Protein AF-A0A9D6IKX7-F1 (afdb_monomer_lite)

Sequence (249 aa):
MSKKWTKADEKRLVAMQGRMTLGELARKFSVSPREIKMKLAESAKGQRHKNKRTHVVRRVRPARQRSNGRPTAGVEAATFARALNLFDRGVELFNSRKFDKAQRVFREIIEKMADEREFHDRAHLYLNLIQRQLKPVEPRPRNYEDYYNRAIYHLNLGDYDRSIGFLKKANDKKPKDPSITYFLALAFAGKNDVKASVIHLRQAIELDGENRVLARNETEFQAMLEHPEVREVLYPERAGGTDPHPPSS

Foldseek 3Di:
DDDDDDPVNLVVLLVCVVPDDLVVNCVVVVHHSVSSVVSNVVVVVVVPPPDDDDDDDDDDDDDDDPPPPDPDVVVVVVLVVVLVVLLVVLVVCVVVVVLVVSLVSLVCCCPPSVVCVVSVVVSVVSNVVSVVVPPPPPPPDDALVSLQVVLVVCVVVLNLVSNLVSLVVSCVRPPLDLVSLLSNLSSCLSVVVNVSNLVSLLSSCVSPVVSLVVLVPDPSLVVCCVPVSSVCSNCVVVVVDDDPDDDDD

Radius of gyration: 38.95 Å; chains: 1; bounding box: 84×40×109 Å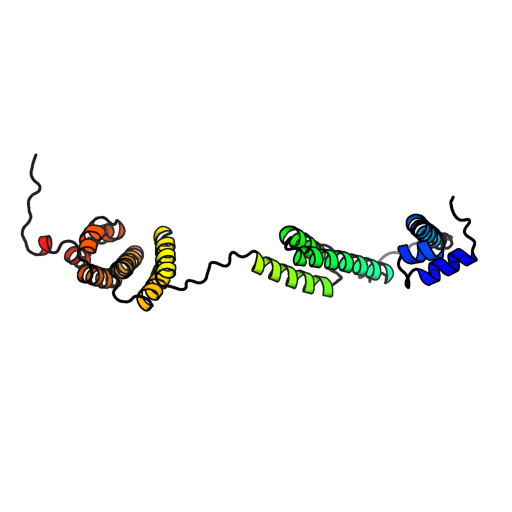

Structure (mmCIF, N/CA/C/O backbone):
data_AF-A0A9D6IKX7-F1
#
_entry.id   AF-A0A9D6IKX7-F1
#
loop_
_atom_site.group_PDB
_atom_site.id
_atom_site.type_symbol
_atom_site.label_atom_id
_atom_site.label_alt_id
_atom_site.label_comp_id
_atom_site.label_asym_id
_atom_site.label_entity_id
_atom_site.label_seq_id
_atom_site.pdbx_PDB_ins_code
_atom_site.Cartn_x
_atom_site.Cartn_y
_atom_site.Cartn_z
_atom_site.occupancy
_atom_site.B_iso_or_equiv
_atom_site.auth_seq_id
_atom_site.auth_comp_id
_atom_site.auth_asym_id
_atom_site.auth_atom_id
_atom_site.pdbx_PDB_model_num
ATOM 1 N N . MET A 1 1 ? 52.780 15.865 -44.487 1.00 48.44 1 MET A N 1
ATOM 2 C CA . MET A 1 1 ? 52.913 15.606 -45.937 1.00 48.44 1 MET A CA 1
ATOM 3 C C . MET A 1 1 ? 52.054 14.395 -46.271 1.00 48.44 1 MET A C 1
ATOM 5 O O . MET A 1 1 ? 52.163 13.406 -45.560 1.00 48.44 1 MET A O 1
ATOM 9 N N . SER A 1 2 ? 51.154 14.497 -47.253 1.00 61.19 2 SER A N 1
ATOM 10 C CA . SER A 1 2 ? 50.269 13.388 -47.649 1.00 61.19 2 SER A CA 1
ATOM 11 C C . SER A 1 2 ? 51.062 12.343 -48.434 1.00 61.19 2 SER A C 1
ATOM 13 O O . SER A 1 2 ? 51.904 12.693 -49.267 1.00 61.19 2 SER A O 1
ATOM 15 N N . LYS A 1 3 ? 50.824 11.061 -48.150 1.00 75.81 3 LYS A N 1
ATOM 16 C CA . LYS A 1 3 ? 51.498 9.963 -48.851 1.00 75.81 3 LYS A CA 1
ATOM 17 C C . LYS A 1 3 ? 51.010 9.911 -50.299 1.00 75.81 3 LYS A C 1
ATOM 19 O O . LYS A 1 3 ? 49.808 9.925 -50.553 1.00 75.81 3 LYS A O 1
ATOM 24 N N . LYS A 1 4 ? 51.926 9.783 -51.263 1.00 78.69 4 LYS A N 1
ATOM 25 C CA . LYS A 1 4 ? 51.555 9.471 -52.652 1.00 78.69 4 LYS A CA 1
ATOM 26 C C . LYS A 1 4 ? 51.142 7.999 -52.733 1.00 78.69 4 LYS A C 1
ATOM 28 O O . LYS A 1 4 ? 51.976 7.112 -52.584 1.00 78.69 4 LYS A O 1
ATOM 33 N N . TRP A 1 5 ? 49.849 7.753 -52.924 1.00 79.38 5 TRP A N 1
ATOM 34 C CA . TRP A 1 5 ? 49.273 6.411 -53.022 1.00 79.38 5 TRP A CA 1
ATOM 35 C C . TRP A 1 5 ? 49.513 5.807 -54.407 1.00 79.38 5 TRP A C 1
ATOM 37 O O . TRP A 1 5 ? 49.199 6.432 -55.419 1.00 79.38 5 TRP A O 1
ATOM 47 N N . THR A 1 6 ? 50.049 4.586 -54.461 1.00 85.44 6 THR A N 1
ATOM 48 C CA . THR A 1 6 ? 50.128 3.810 -55.708 1.00 85.44 6 THR A CA 1
ATOM 49 C C . THR A 1 6 ? 48.911 2.889 -55.850 1.00 85.44 6 THR A C 1
ATOM 51 O O . THR A 1 6 ? 48.297 2.495 -54.858 1.00 85.44 6 THR A O 1
ATOM 54 N N . LYS A 1 7 ? 48.584 2.456 -57.078 1.00 76.12 7 LYS A N 1
ATOM 55 C CA . LYS A 1 7 ? 47.495 1.481 -57.316 1.00 76.12 7 LYS A CA 1
ATOM 56 C C . LYS A 1 7 ? 47.703 0.159 -56.561 1.00 76.12 7 LYS A C 1
ATOM 58 O O . LYS A 1 7 ? 46.736 -0.504 -56.187 1.00 76.12 7 LYS A O 1
ATOM 63 N N . ALA A 1 8 ? 48.958 -0.232 -56.330 1.00 76.94 8 ALA A N 1
ATOM 64 C CA . ALA A 1 8 ? 49.294 -1.416 -55.543 1.00 76.94 8 ALA A CA 1
ATOM 65 C C . ALA A 1 8 ? 48.998 -1.207 -54.048 1.00 76.94 8 ALA A C 1
ATOM 67 O O . ALA A 1 8 ? 48.463 -2.108 -53.399 1.00 76.94 8 ALA A O 1
ATOM 68 N N . ASP A 1 9 ? 49.283 -0.013 -53.521 1.00 82.56 9 ASP A N 1
ATOM 69 C CA . ASP A 1 9 ? 48.968 0.353 -52.137 1.00 82.56 9 ASP A CA 1
ATOM 70 C C . ASP A 1 9 ? 47.460 0.421 -51.901 1.00 82.56 9 ASP A C 1
ATOM 72 O O . ASP A 1 9 ? 46.982 -0.085 -50.890 1.00 82.56 9 ASP A O 1
ATOM 76 N N . GLU A 1 10 ? 46.699 0.964 -52.854 1.00 82.62 10 GLU A N 1
ATOM 77 C CA . GLU A 1 10 ? 45.234 1.010 -52.785 1.00 82.62 10 GLU A CA 1
ATOM 78 C C . GLU A 1 10 ? 44.625 -0.397 -52.776 1.00 82.62 10 GLU A C 1
ATOM 80 O O . GLU A 1 10 ? 43.780 -0.706 -51.935 1.00 82.62 10 GLU A O 1
ATOM 85 N N . LYS A 1 11 ? 45.102 -1.296 -53.649 1.00 82.12 11 LYS A N 1
ATOM 86 C CA . LYS A 1 11 ? 44.633 -2.689 -53.684 1.00 82.12 11 LYS A CA 1
ATOM 87 C C . LYS A 1 11 ? 44.953 -3.429 -52.380 1.00 82.12 11 LYS A C 1
ATOM 89 O O . LYS A 1 11 ? 44.113 -4.176 -51.879 1.00 82.12 11 LYS A O 1
ATOM 94 N N . ARG A 1 12 ? 46.142 -3.205 -51.807 1.00 82.06 12 ARG A N 1
ATOM 95 C CA . ARG A 1 12 ? 46.529 -3.765 -50.500 1.00 82.06 12 ARG A CA 1
ATOM 96 C C . ARG A 1 12 ? 45.690 -3.188 -49.365 1.00 82.06 12 ARG A C 1
ATOM 98 O O . ARG A 1 12 ? 45.300 -3.937 -48.475 1.00 82.06 12 ARG A O 1
ATOM 105 N N . LEU A 1 13 ? 45.387 -1.892 -49.407 1.00 85.94 13 LEU A N 1
ATOM 106 C CA . LEU A 1 13 ? 44.568 -1.232 -48.399 1.00 85.94 13 LEU A CA 1
ATOM 107 C C . LEU A 1 13 ? 43.147 -1.803 -48.370 1.00 85.94 13 LEU A C 1
ATOM 109 O O . LEU A 1 13 ? 42.675 -2.197 -47.306 1.00 85.94 13 LEU A O 1
ATOM 113 N N . VAL A 1 14 ? 42.499 -1.917 -49.534 1.00 84.06 14 VAL A N 1
ATOM 114 C CA . VAL A 1 14 ? 41.146 -2.490 -49.652 1.00 84.06 14 VAL A CA 1
ATOM 115 C C . VAL A 1 14 ? 41.128 -3.957 -49.206 1.00 84.06 14 VAL A C 1
ATOM 117 O O . VAL A 1 14 ? 40.220 -4.368 -48.490 1.00 84.06 14 VAL A O 1
ATOM 120 N N . ALA A 1 15 ? 42.160 -4.739 -49.540 1.00 84.44 15 ALA A N 1
ATOM 121 C CA . ALA A 1 15 ? 42.260 -6.138 -49.114 1.00 84.44 15 ALA A CA 1
ATOM 122 C C . ALA A 1 15 ? 42.428 -6.314 -47.589 1.00 84.44 15 ALA A C 1
ATOM 124 O O . ALA A 1 15 ? 42.059 -7.356 -47.047 1.00 84.44 15 ALA A O 1
ATOM 125 N N . MET A 1 16 ? 42.991 -5.320 -46.892 1.00 81.94 16 MET A N 1
ATOM 126 C CA . MET A 1 16 ? 43.241 -5.369 -45.443 1.00 81.94 16 MET A CA 1
ATOM 127 C C . MET A 1 16 ? 42.171 -4.645 -44.608 1.00 81.94 16 MET A C 1
ATOM 129 O O . MET A 1 16 ? 42.132 -4.842 -43.396 1.00 81.94 16 MET A O 1
ATOM 133 N N . GLN A 1 17 ? 41.281 -3.864 -45.232 1.00 74.94 17 GLN A N 1
ATOM 134 C CA . GLN A 1 17 ? 40.274 -3.027 -44.562 1.00 74.94 17 GLN A CA 1
ATOM 135 C C . GLN A 1 17 ? 39.348 -3.793 -43.600 1.00 74.94 17 GLN A C 1
ATOM 137 O O . GLN A 1 17 ? 38.902 -3.224 -42.611 1.00 74.94 17 GLN A O 1
ATOM 142 N N . GLY A 1 18 ? 39.056 -5.067 -43.878 1.00 73.19 18 GLY A N 1
ATOM 143 C CA . GLY A 1 18 ? 38.197 -5.908 -43.031 1.00 73.19 18 GLY A CA 1
ATOM 144 C C . GLY A 1 18 ? 38.941 -6.753 -41.992 1.00 73.19 18 GLY A C 1
ATOM 145 O O . GLY A 1 18 ? 38.300 -7.476 -41.240 1.00 73.19 18 GLY A O 1
ATOM 146 N N . ARG A 1 19 ? 40.281 -6.714 -41.974 1.00 81.38 19 ARG A N 1
ATOM 147 C CA . ARG A 1 19 ? 41.126 -7.556 -41.102 1.00 81.38 19 ARG A CA 1
ATOM 148 C C . ARG A 1 19 ? 41.919 -6.761 -40.067 1.00 81.38 19 ARG A C 1
ATOM 150 O O . ARG A 1 19 ? 42.552 -7.362 -39.210 1.00 81.38 19 ARG A O 1
ATOM 157 N N . MET A 1 20 ? 41.947 -5.435 -40.186 1.00 80.88 20 MET A N 1
ATOM 158 C CA . MET A 1 20 ? 42.723 -4.543 -39.326 1.00 80.88 20 MET A CA 1
ATOM 159 C C . MET A 1 20 ? 41.928 -3.269 -39.054 1.00 80.88 20 MET A C 1
ATOM 161 O O . MET A 1 20 ? 41.170 -2.796 -39.904 1.00 80.88 20 MET A O 1
ATOM 165 N N . THR A 1 21 ? 42.128 -2.682 -37.880 1.00 86.94 21 THR A N 1
ATOM 166 C CA . THR A 1 21 ? 41.511 -1.409 -37.504 1.00 86.94 21 THR A CA 1
ATOM 167 C C . THR A 1 21 ? 42.141 -0.234 -38.262 1.00 86.94 21 THR A C 1
ATOM 169 O O . THR A 1 21 ? 43.277 -0.296 -38.742 1.00 86.94 21 THR A O 1
ATOM 172 N N . LEU A 1 22 ? 41.428 0.898 -38.343 1.00 80.5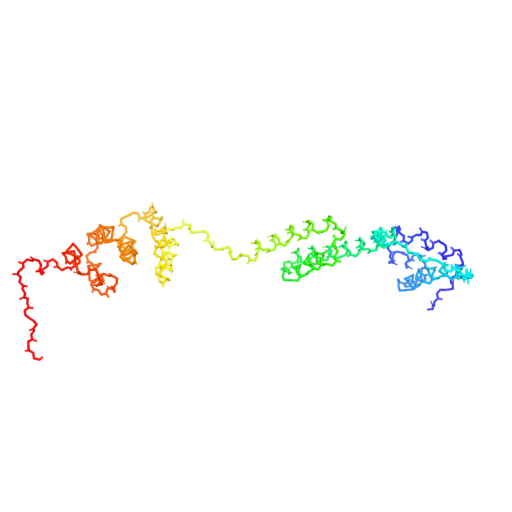0 22 LEU A N 1
ATOM 173 C CA . LEU A 1 22 ? 41.933 2.107 -39.012 1.00 80.50 22 LEU A CA 1
ATOM 174 C C . LEU A 1 22 ? 43.242 2.627 -38.396 1.00 80.50 22 LEU A C 1
ATOM 176 O O . LEU A 1 22 ? 44.072 3.174 -39.119 1.00 80.50 22 LEU A O 1
ATOM 180 N N . GLY A 1 23 ? 43.438 2.453 -37.085 1.00 79.00 23 GLY A N 1
ATOM 181 C CA . GLY A 1 23 ? 44.668 2.842 -36.391 1.00 79.00 23 GLY A CA 1
ATOM 182 C C . GLY A 1 23 ? 45.862 1.956 -36.755 1.00 79.00 23 GLY A C 1
ATOM 183 O O . GLY A 1 23 ? 46.972 2.454 -36.931 1.00 79.00 23 GLY A O 1
ATOM 184 N N . GLU A 1 24 ? 45.640 0.658 -36.942 1.00 83.56 24 GLU A N 1
ATOM 185 C CA . GLU A 1 24 ? 46.688 -0.280 -37.356 1.00 83.56 24 GLU A CA 1
ATOM 186 C C . GLU A 1 24 ? 47.059 -0.096 -38.830 1.00 83.56 24 GLU A C 1
ATOM 188 O O . GLU A 1 24 ? 48.241 -0.086 -39.175 1.00 83.56 24 GLU A O 1
ATOM 193 N N . LEU A 1 25 ? 46.068 0.137 -39.698 1.00 85.88 25 LEU A N 1
ATOM 194 C CA . LEU A 1 25 ? 46.308 0.488 -41.100 1.00 85.88 25 LEU A CA 1
ATOM 195 C C . LEU A 1 25 ? 47.055 1.822 -41.216 1.00 85.88 25 LEU A C 1
ATOM 197 O O . LEU A 1 25 ? 48.001 1.932 -41.991 1.00 85.88 25 LEU A O 1
ATOM 201 N N . ALA A 1 26 ? 46.693 2.817 -40.408 1.00 86.69 26 ALA A N 1
ATOM 202 C CA . ALA A 1 26 ? 47.391 4.098 -40.354 1.00 86.69 26 ALA A CA 1
ATOM 203 C C . ALA A 1 26 ? 48.881 3.930 -40.021 1.00 86.69 26 ALA A C 1
ATOM 205 O O . ALA A 1 26 ? 49.736 4.435 -40.748 1.00 86.69 26 ALA A O 1
ATOM 206 N N . ARG A 1 27 ? 49.196 3.134 -38.989 1.00 87.75 27 ARG A N 1
ATOM 207 C CA . ARG A 1 27 ? 50.583 2.800 -38.624 1.00 87.75 27 ARG A CA 1
ATOM 208 C C . ARG A 1 27 ? 51.306 2.061 -39.751 1.00 87.75 27 ARG A C 1
ATOM 210 O O . ARG A 1 27 ? 52.425 2.422 -40.088 1.00 87.75 27 ARG A O 1
ATOM 217 N N . LYS A 1 28 ? 50.656 1.076 -40.377 1.00 85.31 28 LYS A N 1
ATOM 218 C CA . LYS A 1 28 ? 51.254 0.242 -41.434 1.00 85.31 28 LYS A CA 1
ATOM 219 C C . LYS A 1 28 ? 51.565 1.012 -42.716 1.00 85.31 28 LYS A C 1
ATOM 221 O O . LYS A 1 28 ? 52.547 0.720 -43.391 1.00 85.31 28 LYS A O 1
ATOM 226 N N . PHE A 1 29 ? 50.724 1.978 -43.071 1.00 85.75 29 PHE A N 1
ATOM 227 C CA . PHE A 1 29 ? 50.932 2.812 -44.253 1.00 85.75 29 PHE A CA 1
ATOM 228 C C . PHE A 1 29 ? 51.671 4.121 -43.937 1.00 85.75 29 PHE A C 1
ATOM 230 O O . PHE A 1 29 ? 51.908 4.883 -44.875 1.00 85.75 29 PHE A O 1
ATOM 237 N N . SER A 1 30 ? 52.067 4.347 -42.678 1.00 84.81 30 SER A N 1
ATOM 238 C CA . SER A 1 30 ? 52.718 5.565 -42.172 1.00 84.81 30 SER A CA 1
ATOM 239 C C . SER A 1 30 ? 51.937 6.841 -42.497 1.00 84.81 30 SER A C 1
ATOM 241 O O . SER A 1 30 ? 52.495 7.836 -42.953 1.00 84.81 30 SER A O 1
ATOM 243 N N . VAL A 1 31 ? 50.619 6.795 -42.303 1.00 86.62 31 VAL A N 1
ATOM 244 C CA . VAL A 1 31 ? 49.687 7.902 -42.576 1.00 86.62 31 VAL A CA 1
ATOM 245 C C . VAL A 1 31 ? 48.698 8.068 -41.430 1.00 86.62 31 VAL A C 1
ATOM 247 O O . VAL A 1 31 ? 48.610 7.228 -40.540 1.00 86.62 31 VAL A O 1
ATOM 250 N N . SER A 1 32 ? 47.910 9.143 -41.448 1.00 85.00 32 SER A N 1
ATOM 251 C CA . SER A 1 32 ? 46.866 9.334 -40.440 1.00 85.00 32 SER A CA 1
ATOM 252 C C . SER A 1 32 ? 45.659 8.398 -40.668 1.00 85.00 32 SER A C 1
ATOM 254 O O . SER A 1 32 ? 45.311 8.106 -41.818 1.00 85.00 32 SER A O 1
ATOM 256 N N . PRO A 1 33 ? 44.930 7.985 -39.610 1.00 84.81 33 PRO A N 1
ATOM 257 C CA . PRO A 1 33 ? 43.693 7.200 -39.752 1.00 84.81 33 PRO A CA 1
ATOM 258 C C . PRO A 1 33 ? 42.624 7.890 -40.609 1.00 84.81 33 PRO A C 1
ATOM 260 O O . PRO A 1 33 ? 41.829 7.235 -41.286 1.00 84.81 33 PRO A O 1
ATOM 263 N N . ARG A 1 34 ? 42.623 9.228 -40.617 1.00 82.88 34 ARG A N 1
ATOM 264 C CA . ARG A 1 34 ? 41.729 10.038 -41.450 1.00 82.88 34 ARG A CA 1
ATOM 265 C C . ARG A 1 34 ? 42.038 9.867 -42.938 1.00 82.88 34 ARG A C 1
ATOM 267 O O . ARG A 1 34 ? 41.114 9.753 -43.736 1.00 82.88 34 ARG A O 1
ATOM 274 N N . GLU A 1 35 ? 43.313 9.801 -43.300 1.00 82.25 35 GLU A N 1
ATOM 275 C CA . GLU A 1 35 ? 43.763 9.634 -44.685 1.00 82.25 35 GLU A CA 1
ATOM 276 C C . GLU A 1 35 ? 43.441 8.232 -45.223 1.00 82.25 35 GLU A C 1
ATOM 278 O O . GLU A 1 35 ? 42.937 8.106 -46.338 1.00 82.25 35 GLU A O 1
ATOM 283 N N . ILE A 1 36 ? 43.587 7.197 -44.385 1.00 88.25 36 ILE A N 1
ATOM 284 C CA . ILE A 1 36 ? 43.117 5.833 -44.689 1.00 88.25 36 ILE A CA 1
ATOM 285 C C . ILE A 1 36 ? 41.613 5.820 -44.975 1.00 88.25 36 ILE A C 1
ATOM 287 O O . ILE A 1 36 ? 41.166 5.280 -45.988 1.00 88.25 36 ILE A O 1
ATOM 291 N N . LYS A 1 37 ? 40.822 6.452 -44.101 1.00 88.00 37 LYS A N 1
ATOM 292 C CA . LYS A 1 37 ? 39.364 6.510 -44.243 1.00 88.00 37 LYS A CA 1
ATOM 293 C C . LYS A 1 37 ? 38.937 7.214 -45.537 1.00 88.00 37 LYS A C 1
ATOM 295 O O . LYS A 1 37 ? 38.007 6.749 -46.193 1.00 88.00 37 LYS A O 1
ATOM 300 N N . MET A 1 38 ? 39.612 8.301 -45.923 1.00 84.06 38 MET A N 1
ATOM 301 C CA . MET A 1 38 ? 39.322 8.994 -47.185 1.00 84.06 38 MET A CA 1
ATOM 302 C C . MET A 1 38 ? 39.636 8.119 -48.401 1.00 84.06 38 MET A C 1
ATOM 304 O O . MET A 1 38 ? 38.801 8.017 -49.299 1.00 84.06 38 MET A O 1
ATOM 308 N N . LYS A 1 39 ? 40.784 7.431 -48.416 1.00 84.50 39 LYS A N 1
ATOM 309 C CA . LYS A 1 39 ? 41.172 6.589 -49.558 1.00 84.50 39 LYS A CA 1
ATOM 310 C C . LYS A 1 39 ? 40.271 5.380 -49.771 1.00 84.50 39 LYS A C 1
ATOM 312 O O . LYS A 1 39 ? 39.928 5.066 -50.910 1.00 84.50 39 LYS A O 1
ATOM 317 N N . LEU A 1 40 ? 39.797 4.766 -48.692 1.00 83.62 40 LEU A N 1
ATOM 318 C CA . LEU A 1 40 ? 38.806 3.692 -48.778 1.00 83.62 40 LEU A CA 1
ATOM 319 C C . LEU A 1 40 ? 37.461 4.184 -49.340 1.00 83.62 40 LEU A C 1
ATOM 321 O O . LEU A 1 40 ? 36.818 3.480 -50.118 1.00 83.62 40 LEU A O 1
ATOM 325 N N . ALA A 1 41 ? 37.060 5.417 -49.017 1.00 81.81 41 ALA A N 1
ATOM 326 C CA . ALA A 1 41 ? 35.840 6.023 -49.550 1.00 81.81 41 ALA A CA 1
ATOM 327 C C . ALA A 1 41 ? 35.956 6.425 -51.035 1.00 81.81 41 ALA A C 1
ATOM 329 O O . ALA A 1 41 ? 34.975 6.327 -51.774 1.00 81.81 41 ALA A O 1
ATOM 330 N N . GLU A 1 42 ? 37.134 6.866 -51.486 1.00 79.56 42 GLU A N 1
ATOM 331 C CA . GLU A 1 42 ? 37.400 7.179 -52.899 1.00 79.56 42 GLU A CA 1
ATOM 332 C C . GLU A 1 42 ? 37.346 5.924 -53.781 1.00 79.56 42 GLU A C 1
ATOM 334 O O . GLU A 1 42 ? 36.699 5.939 -54.832 1.00 79.56 42 GLU A O 1
ATOM 339 N N . SER A 1 43 ? 37.934 4.815 -53.320 1.00 70.69 43 SER A N 1
ATOM 340 C CA . SER A 1 43 ? 37.937 3.541 -54.053 1.00 70.69 43 SER A CA 1
ATOM 341 C C . SER A 1 43 ? 36.517 3.008 -54.317 1.00 70.69 43 SER A C 1
ATOM 343 O O . SER A 1 43 ? 36.212 2.558 -55.422 1.00 70.69 43 SER A O 1
ATOM 345 N N . ALA A 1 44 ? 35.597 3.175 -53.359 1.00 67.12 44 ALA A N 1
ATOM 346 C CA . ALA A 1 44 ? 34.201 2.744 -53.490 1.00 67.12 44 ALA A CA 1
ATOM 347 C C . ALA A 1 44 ? 33.382 3.551 -54.523 1.00 67.12 44 ALA A C 1
ATOM 349 O O . ALA A 1 44 ? 32.391 3.054 -55.065 1.00 67.12 44 ALA A O 1
ATOM 350 N N . LYS A 1 45 ? 33.770 4.799 -54.828 1.00 61.62 45 LYS A N 1
ATOM 351 C CA . LYS A 1 45 ? 33.049 5.652 -55.794 1.00 61.62 45 LYS A CA 1
ATOM 352 C C . LYS A 1 45 ? 33.404 5.330 -57.250 1.00 61.62 45 LYS A C 1
ATOM 354 O O . LYS A 1 45 ? 32.531 5.416 -58.114 1.00 61.62 45 LYS A O 1
ATOM 359 N N . GLY A 1 46 ? 34.638 4.898 -57.526 1.00 52.81 46 GLY A N 1
ATOM 360 C CA . GLY A 1 46 ? 35.116 4.592 -58.883 1.00 52.81 46 GLY A CA 1
ATOM 361 C C . GLY A 1 46 ? 34.387 3.431 -59.577 1.00 52.81 46 GLY A C 1
ATOM 362 O O . GLY A 1 46 ? 34.315 3.393 -60.804 1.00 52.81 46 GLY A O 1
ATOM 363 N N . GLN A 1 47 ? 33.782 2.511 -58.819 1.00 51.56 47 GLN A N 1
ATOM 364 C CA . GLN A 1 47 ? 33.044 1.363 -59.368 1.00 51.56 47 GLN A CA 1
ATOM 365 C C . GLN A 1 47 ? 31.618 1.695 -59.838 1.00 51.56 47 GLN A C 1
ATOM 367 O O . GLN A 1 47 ? 31.068 0.974 -60.667 1.00 51.56 47 GLN A O 1
ATOM 372 N N . ARG A 1 48 ? 31.018 2.802 -59.379 1.00 41.94 48 ARG A N 1
ATOM 373 C CA . ARG A 1 48 ? 29.615 3.147 -59.681 1.00 41.94 48 ARG A CA 1
ATOM 374 C C . ARG A 1 48 ? 29.386 3.811 -61.045 1.00 41.94 48 ARG A C 1
ATOM 376 O O . ARG A 1 48 ? 28.256 3.807 -61.523 1.00 41.94 48 ARG A O 1
ATOM 383 N N . HIS A 1 49 ? 30.417 4.360 -61.692 1.00 40.84 49 HIS A N 1
ATOM 384 C CA . HIS A 1 49 ? 30.241 5.163 -62.913 1.00 40.84 49 HIS A CA 1
ATOM 385 C C . HIS A 1 49 ? 30.251 4.392 -64.243 1.00 40.84 49 HIS A C 1
ATOM 387 O O . HIS A 1 49 ? 29.938 4.987 -65.270 1.00 40.84 49 HIS A O 1
ATOM 393 N N . LYS A 1 50 ? 30.546 3.085 -64.265 1.00 42.81 50 LYS A N 1
ATOM 394 C CA . LYS A 1 50 ? 30.673 2.336 -65.533 1.00 42.81 50 LYS A CA 1
ATOM 395 C C . LYS A 1 50 ? 29.358 1.811 -66.141 1.00 42.81 50 LYS A C 1
ATOM 397 O O . LYS A 1 50 ? 29.383 1.367 -67.280 1.00 42.81 50 LYS A O 1
ATOM 402 N N . ASN A 1 51 ? 28.216 1.903 -65.451 1.00 36.09 51 ASN A N 1
ATOM 403 C CA . ASN A 1 51 ? 27.007 1.137 -65.805 1.00 36.09 51 ASN A CA 1
ATOM 404 C C . ASN A 1 51 ? 25.752 1.988 -66.116 1.00 36.09 51 ASN A C 1
ATOM 406 O O . ASN A 1 51 ? 24.722 1.794 -65.479 1.00 36.09 51 ASN A O 1
ATOM 410 N N . LYS A 1 52 ? 25.787 2.934 -67.071 1.00 36.44 52 LYS A N 1
ATOM 411 C CA . LYS A 1 52 ? 24.552 3.572 -67.600 1.00 36.44 52 LYS A CA 1
ATOM 412 C C . LYS A 1 52 ? 24.701 4.100 -69.037 1.00 36.44 52 LYS A C 1
ATOM 414 O O . LYS A 1 52 ? 25.116 5.242 -69.192 1.00 36.44 52 LYS A O 1
ATOM 419 N N . ARG A 1 53 ? 24.269 3.349 -70.063 1.00 32.56 53 ARG A N 1
ATOM 420 C CA . ARG A 1 53 ? 23.733 3.889 -71.339 1.00 32.56 53 ARG A CA 1
ATOM 421 C C . ARG A 1 53 ? 22.740 2.903 -71.986 1.00 32.56 53 ARG A C 1
ATOM 423 O O . ARG A 1 53 ? 22.897 1.704 -71.826 1.00 32.56 53 ARG A O 1
ATOM 430 N N . THR A 1 54 ? 21.782 3.493 -72.716 1.00 30.84 54 THR A N 1
ATOM 431 C CA . THR A 1 54 ? 20.718 2.968 -73.610 1.00 30.84 54 THR A CA 1
ATOM 432 C C . THR A 1 54 ? 19.383 2.500 -73.003 1.00 30.84 54 THR A C 1
ATOM 434 O O . THR A 1 54 ? 19.282 1.408 -72.460 1.00 30.84 54 THR A O 1
ATOM 437 N N . HIS A 1 55 ? 18.328 3.301 -73.218 1.00 32.00 55 HIS A N 1
ATOM 438 C CA . HIS A 1 55 ? 16.925 2.866 -73.278 1.00 32.00 55 HIS A CA 1
ATOM 439 C C . HIS A 1 55 ? 16.220 3.573 -74.450 1.00 32.00 55 HIS A C 1
ATOM 441 O O . HIS A 1 55 ? 16.241 4.800 -74.526 1.00 32.00 55 HIS A O 1
ATOM 447 N N . VAL A 1 56 ? 15.569 2.796 -75.322 1.00 31.30 56 VAL A N 1
ATOM 448 C CA . VAL A 1 56 ? 14.499 3.230 -76.238 1.00 31.30 56 VAL A CA 1
ATOM 449 C C . VAL A 1 56 ? 13.199 2.572 -75.765 1.00 31.30 56 VAL A C 1
ATOM 451 O O . VAL A 1 56 ? 13.205 1.440 -75.281 1.00 31.30 56 VAL A O 1
ATOM 454 N N . VAL A 1 57 ? 12.101 3.323 -75.836 1.00 36.47 57 VAL A N 1
ATOM 455 C CA . VAL A 1 57 ? 10.787 3.042 -75.237 1.00 36.47 57 VAL A CA 1
ATOM 456 C C . VAL A 1 57 ? 9.853 2.349 -76.233 1.00 36.47 57 VAL A C 1
ATOM 458 O O . VAL A 1 57 ? 9.750 2.790 -77.374 1.00 36.47 57 VAL A O 1
ATOM 461 N N . ARG A 1 58 ? 9.045 1.383 -75.768 1.00 29.30 58 ARG A N 1
ATOM 462 C CA . ARG A 1 58 ? 7.686 1.158 -76.295 1.00 29.30 58 ARG A CA 1
ATOM 463 C C . ARG A 1 58 ? 6.749 0.618 -75.201 1.00 29.30 58 ARG A C 1
ATOM 465 O O . ARG A 1 58 ? 7.110 -0.277 -74.447 1.00 29.30 58 ARG A O 1
ATOM 472 N N . ARG A 1 59 ? 5.564 1.233 -75.096 1.00 40.91 59 ARG A N 1
ATOM 473 C CA . ARG A 1 59 ? 4.483 0.986 -74.115 1.00 40.91 59 ARG A CA 1
ATOM 474 C C . ARG A 1 59 ? 3.669 -0.273 -74.432 1.00 40.91 59 ARG A C 1
ATOM 476 O O . ARG A 1 59 ? 3.324 -0.423 -75.596 1.00 40.91 59 ARG A O 1
ATOM 483 N N . VAL A 1 60 ? 3.202 -0.982 -73.389 1.00 30.08 60 VAL A N 1
ATOM 484 C CA . VAL A 1 60 ? 1.816 -1.491 -73.191 1.00 30.08 60 VAL A CA 1
ATOM 485 C C . VAL A 1 60 ? 1.549 -1.632 -71.666 1.00 30.08 60 VAL A C 1
ATOM 487 O O . VAL A 1 60 ? 2.449 -1.995 -70.914 1.00 30.08 60 VAL A O 1
ATOM 490 N N . ARG A 1 61 ? 0.335 -1.306 -71.195 1.00 33.12 61 ARG A N 1
ATOM 491 C CA . ARG A 1 61 ? -0.240 -1.555 -69.840 1.00 33.12 61 ARG A CA 1
ATOM 492 C C . ARG A 1 61 ? -1.386 -2.586 -70.006 1.00 33.12 61 ARG A C 1
ATOM 494 O O . ARG A 1 61 ? -1.855 -2.671 -71.138 1.00 33.12 61 ARG A O 1
ATOM 501 N N . PRO A 1 62 ? -1.974 -3.231 -68.969 1.00 55.62 62 PRO A N 1
ATOM 502 C CA . PRO A 1 62 ? -1.692 -3.183 -67.522 1.00 55.62 62 PRO A CA 1
ATOM 503 C C . PRO A 1 62 ? -1.767 -4.561 -66.801 1.00 55.62 62 PRO A C 1
ATOM 505 O O . PRO A 1 62 ? -2.417 -5.487 -67.264 1.00 55.62 62 PRO A O 1
ATOM 508 N N . ALA A 1 63 ? -1.220 -4.673 -65.586 1.00 28.88 63 ALA A N 1
ATOM 509 C CA . ALA A 1 63 ? -1.756 -5.584 -64.566 1.00 28.88 63 ALA A CA 1
ATOM 510 C C . ALA A 1 63 ? -1.316 -5.127 -63.172 1.00 28.88 63 ALA A C 1
ATOM 512 O O . ALA A 1 63 ? -0.158 -4.789 -62.934 1.00 28.88 63 ALA A O 1
ATOM 513 N N . ARG A 1 64 ? -2.276 -5.103 -62.252 1.00 44.66 64 ARG A N 1
ATOM 514 C CA . ARG A 1 64 ? -2.104 -4.809 -60.832 1.00 44.66 64 ARG A CA 1
ATOM 515 C C . ARG A 1 64 ? -1.250 -5.928 -60.218 1.00 44.66 64 ARG A C 1
ATOM 517 O O . ARG A 1 64 ? -1.767 -6.989 -59.892 1.00 44.66 64 ARG A O 1
ATOM 524 N N . GLN A 1 65 ? 0.050 -5.702 -60.065 1.00 33.97 65 GLN A N 1
ATOM 525 C CA . GLN A 1 65 ? 0.902 -6.531 -59.216 1.00 33.97 65 GLN A CA 1
ATOM 526 C C . GLN A 1 65 ? 1.182 -5.756 -57.934 1.00 33.97 65 GLN A C 1
ATOM 528 O O . GLN A 1 65 ? 1.792 -4.689 -57.954 1.00 33.97 65 GLN A O 1
ATOM 533 N N . ARG A 1 66 ? 0.717 -6.308 -56.808 1.00 44.09 66 ARG A N 1
ATOM 534 C CA . ARG A 1 66 ? 1.314 -6.039 -55.500 1.00 44.09 66 ARG A CA 1
ATOM 535 C C . ARG A 1 66 ? 2.796 -6.384 -55.629 1.00 44.09 66 ARG A C 1
ATOM 537 O O . ARG A 1 66 ? 3.156 -7.557 -55.628 1.00 44.09 66 ARG A O 1
ATOM 544 N N . SER A 1 67 ? 3.644 -5.377 -55.802 1.00 35.62 67 SER A N 1
ATOM 545 C CA . SER A 1 67 ? 5.085 -5.568 -55.766 1.00 35.62 67 SER A CA 1
ATOM 546 C C . SER A 1 67 ? 5.497 -5.759 -54.310 1.00 35.62 67 SER A C 1
ATOM 548 O O . SER A 1 67 ? 5.882 -4.804 -53.638 1.00 35.62 67 SER A O 1
ATOM 550 N N . ASN A 1 68 ? 5.446 -7.003 -53.833 1.00 45.66 68 ASN A N 1
ATOM 551 C CA . ASN A 1 68 ? 6.404 -7.445 -52.826 1.00 45.66 68 ASN A CA 1
ATOM 552 C C . ASN A 1 68 ? 7.776 -7.456 -53.509 1.00 45.66 68 ASN A C 1
ATOM 554 O O . ASN A 1 68 ? 8.253 -8.486 -53.983 1.00 45.66 68 ASN A O 1
ATOM 558 N N . GLY A 1 69 ? 8.375 -6.273 -53.640 1.00 46.00 69 GLY A N 1
ATOM 559 C CA . GLY A 1 69 ? 9.781 -6.157 -53.972 1.00 46.00 69 GLY A CA 1
ATOM 560 C C . GLY A 1 69 ? 10.552 -6.619 -52.750 1.00 46.00 69 GLY A C 1
ATOM 561 O O . GLY A 1 69 ? 10.629 -5.877 -51.777 1.00 46.00 69 GLY A O 1
ATOM 562 N N . ARG A 1 70 ? 11.086 -7.846 -52.782 1.00 48.28 70 ARG A N 1
ATOM 563 C CA . ARG A 1 70 ? 12.120 -8.242 -51.821 1.00 48.28 70 ARG A CA 1
ATOM 564 C C . ARG A 1 70 ? 13.213 -7.168 -51.867 1.00 48.28 70 ARG A C 1
ATOM 566 O O . ARG A 1 70 ? 13.679 -6.863 -52.974 1.00 48.28 70 ARG A O 1
ATOM 573 N N . PRO A 1 71 ? 13.580 -6.559 -50.730 1.00 54.25 71 PRO A N 1
ATOM 574 C CA . PRO A 1 71 ? 14.688 -5.627 -50.711 1.00 54.25 71 PRO A CA 1
ATOM 575 C C . PRO A 1 71 ? 15.924 -6.333 -51.278 1.00 54.25 71 PRO A C 1
ATOM 577 O O . PRO A 1 71 ? 16.151 -7.523 -51.083 1.00 54.25 71 PRO A O 1
ATOM 580 N N . THR A 1 72 ? 16.682 -5.624 -52.112 1.00 59.69 72 THR A N 1
ATOM 581 C CA . THR A 1 72 ? 17.898 -6.203 -52.690 1.00 59.69 72 THR A CA 1
ATOM 582 C C . THR A 1 72 ? 18.889 -6.469 -51.557 1.00 59.69 72 THR A C 1
ATOM 584 O O . THR A 1 72 ? 18.972 -5.668 -50.629 1.00 59.69 72 THR A O 1
ATOM 587 N N . ALA A 1 73 ? 19.667 -7.553 -51.630 1.00 60.56 73 ALA A N 1
ATOM 588 C CA . ALA A 1 73 ? 20.564 -7.998 -50.550 1.00 60.56 73 ALA A CA 1
ATOM 589 C C . ALA A 1 73 ? 21.504 -6.901 -49.987 1.00 60.56 73 ALA A C 1
ATOM 591 O O . ALA A 1 73 ? 21.939 -6.968 -48.843 1.00 60.56 73 ALA A O 1
ATOM 592 N N . GLY A 1 74 ? 21.814 -5.860 -50.771 1.00 62.56 74 GLY A N 1
ATOM 593 C CA . GLY A 1 74 ? 22.599 -4.707 -50.313 1.00 62.56 74 GLY A CA 1
ATOM 594 C C . GLY A 1 74 ? 21.834 -3.705 -49.435 1.00 62.56 74 GLY A C 1
ATOM 595 O O . GLY A 1 74 ? 22.456 -3.013 -48.634 1.00 62.56 74 GLY A O 1
ATOM 596 N N . VAL A 1 75 ? 20.509 -3.613 -49.576 1.00 65.19 75 VAL A N 1
ATOM 597 C CA . VAL A 1 75 ? 19.638 -2.824 -48.690 1.00 65.19 75 VAL A CA 1
ATOM 598 C C . VAL A 1 75 ? 19.435 -3.572 -47.375 1.00 65.19 75 VAL A C 1
ATOM 600 O O . VAL A 1 75 ? 19.625 -2.958 -46.332 1.00 65.19 75 VAL A O 1
ATOM 603 N N . GLU A 1 76 ? 19.183 -4.885 -47.427 1.00 65.31 76 GLU A N 1
ATOM 604 C CA . GLU A 1 76 ? 19.068 -5.757 -46.241 1.00 65.31 76 GLU A CA 1
ATOM 605 C C . GLU A 1 76 ? 20.365 -5.757 -45.407 1.00 65.31 76 GLU A C 1
ATOM 607 O O . GLU A 1 76 ? 20.349 -5.575 -44.195 1.00 65.31 76 GLU A O 1
ATOM 612 N N . ALA A 1 77 ? 21.536 -5.836 -46.049 1.00 73.25 77 ALA A N 1
ATOM 613 C CA . ALA A 1 77 ? 22.812 -5.743 -45.335 1.00 73.25 77 ALA A CA 1
ATOM 614 C C . ALA A 1 77 ? 23.037 -4.368 -44.666 1.00 73.25 77 ALA A C 1
ATOM 616 O O . ALA A 1 77 ? 23.694 -4.271 -43.626 1.00 73.25 77 ALA A O 1
ATOM 617 N N . ALA A 1 78 ? 22.506 -3.288 -45.251 1.00 78.56 78 ALA A N 1
ATOM 618 C CA . ALA A 1 78 ? 22.633 -1.939 -44.706 1.00 78.56 78 ALA A CA 1
ATOM 619 C C . ALA A 1 78 ? 21.638 -1.668 -43.564 1.00 78.56 78 ALA A C 1
ATOM 621 O O . ALA A 1 78 ? 21.998 -0.981 -42.602 1.00 78.56 78 ALA A O 1
ATOM 622 N N . THR A 1 79 ? 20.415 -2.202 -43.646 1.00 80.25 79 THR A N 1
ATOM 623 C CA . THR A 1 79 ? 19.431 -2.157 -42.553 1.00 80.25 79 THR A CA 1
ATOM 624 C C . THR A 1 79 ? 19.922 -2.968 -41.365 1.00 80.25 79 THR A C 1
ATOM 626 O O . THR A 1 79 ? 19.948 -2.434 -40.256 1.00 80.25 79 THR A O 1
ATOM 629 N N . PHE A 1 80 ? 20.463 -4.161 -41.612 1.00 84.31 80 PHE A N 1
ATOM 630 C CA . PHE A 1 80 ? 21.056 -5.014 -40.588 1.00 84.31 80 PHE A CA 1
ATOM 631 C C . PHE A 1 80 ? 22.223 -4.323 -39.874 1.00 84.31 80 PHE A C 1
ATOM 633 O O . PHE A 1 80 ? 22.239 -4.210 -38.649 1.00 84.31 80 PHE A O 1
ATOM 640 N N . ALA A 1 81 ? 23.182 -3.769 -40.627 1.00 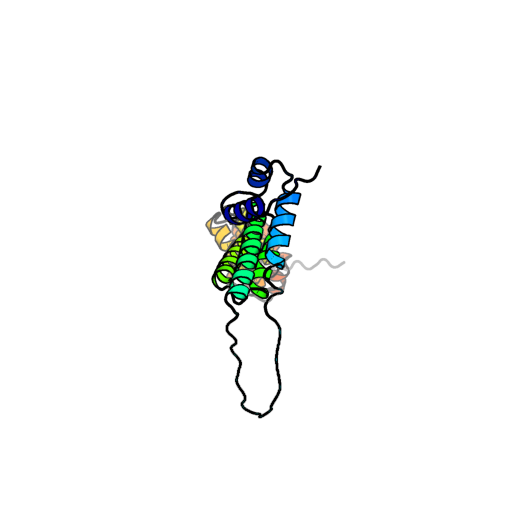86.81 81 ALA A N 1
ATOM 641 C CA . ALA A 1 81 ? 24.318 -3.054 -40.040 1.00 86.81 81 ALA A CA 1
ATOM 642 C C . ALA A 1 81 ? 23.874 -1.842 -39.203 1.00 86.81 81 ALA A C 1
ATOM 644 O O . ALA A 1 81 ? 24.495 -1.508 -38.191 1.00 86.81 81 ALA A O 1
ATOM 645 N N . ARG A 1 82 ? 22.793 -1.165 -39.603 1.00 88.12 82 ARG A N 1
ATOM 646 C CA . ARG A 1 82 ? 22.226 -0.053 -38.837 1.00 88.12 82 ARG A CA 1
ATOM 647 C C . ARG A 1 82 ? 21.523 -0.534 -37.567 1.00 88.12 82 ARG A C 1
ATOM 649 O O . ARG A 1 82 ? 21.717 0.090 -36.523 1.00 88.12 82 ARG A O 1
ATOM 656 N N . ALA A 1 83 ? 20.743 -1.609 -37.650 1.00 88.38 83 ALA A N 1
ATOM 657 C CA . ALA A 1 83 ? 20.078 -2.223 -36.507 1.00 88.38 83 ALA A CA 1
ATOM 658 C C . ALA A 1 83 ? 21.099 -2.695 -35.463 1.00 88.38 83 ALA A C 1
ATOM 660 O O . ALA A 1 83 ? 20.946 -2.368 -34.289 1.00 88.38 83 ALA A O 1
ATOM 661 N N . LEU A 1 84 ? 22.193 -3.327 -35.900 1.00 91.31 84 LEU A N 1
ATOM 662 C CA . LEU A 1 84 ? 23.292 -3.756 -35.034 1.00 91.31 84 LEU A CA 1
ATOM 663 C C . LEU A 1 84 ? 23.931 -2.583 -34.278 1.00 91.31 84 LEU A C 1
ATOM 665 O O . LEU A 1 84 ? 23.992 -2.604 -33.055 1.00 91.31 84 LEU A O 1
ATOM 669 N N . ASN A 1 85 ? 24.312 -1.509 -34.978 1.00 92.31 85 ASN A N 1
ATOM 670 C CA . ASN A 1 85 ? 24.914 -0.335 -34.332 1.00 92.31 85 ASN A CA 1
ATOM 671 C C . ASN A 1 85 ? 23.967 0.350 -33.328 1.00 92.31 85 ASN A C 1
ATOM 673 O O . ASN A 1 85 ? 24.404 0.840 -32.285 1.00 92.31 85 ASN A O 1
ATOM 677 N N . LEU A 1 86 ? 22.669 0.431 -33.646 1.00 93.38 86 LEU A N 1
ATOM 678 C CA . LEU A 1 86 ? 21.677 0.964 -32.710 1.00 93.38 86 LEU A CA 1
ATOM 679 C C . LEU A 1 86 ? 21.530 0.049 -31.498 1.00 93.38 86 LEU A C 1
ATOM 681 O O . LEU A 1 86 ? 21.457 0.541 -30.374 1.00 93.38 86 LEU A O 1
ATOM 685 N N . PHE A 1 87 ? 21.513 -1.263 -31.719 1.00 95.19 87 PHE A N 1
ATOM 686 C CA . PHE A 1 87 ? 21.386 -2.241 -30.655 1.00 95.19 87 PHE A CA 1
ATOM 687 C C . PHE A 1 87 ? 22.579 -2.188 -29.698 1.00 95.19 87 PHE A C 1
ATOM 689 O O . PHE A 1 87 ? 22.367 -2.015 -28.498 1.00 95.19 87 PHE A O 1
ATOM 696 N N . ASP A 1 88 ? 23.808 -2.203 -30.217 1.00 95.94 88 ASP A N 1
ATOM 697 C CA . ASP A 1 88 ? 25.035 -2.103 -29.418 1.00 95.94 88 ASP A CA 1
ATOM 698 C C . ASP A 1 88 ? 25.040 -0.829 -28.565 1.00 95.94 88 ASP A C 1
ATOM 700 O O . ASP A 1 88 ? 25.246 -0.875 -27.351 1.00 95.94 88 ASP A O 1
ATOM 704 N N . ARG A 1 89 ? 24.674 0.312 -29.161 1.00 97.38 89 ARG A N 1
ATOM 705 C CA . ARG A 1 89 ? 24.519 1.576 -28.430 1.00 97.38 89 ARG A CA 1
ATOM 706 C C . ARG A 1 89 ? 23.444 1.494 -27.340 1.00 97.38 89 ARG A C 1
ATOM 708 O O . ARG A 1 89 ? 23.612 2.065 -26.261 1.00 97.38 89 ARG A O 1
ATOM 715 N N . GLY A 1 90 ? 22.318 0.841 -27.619 1.00 96.88 90 GLY A N 1
ATOM 716 C CA . GLY A 1 90 ? 21.248 0.616 -26.646 1.00 96.88 90 GLY A CA 1
ATOM 717 C C . GLY A 1 90 ? 21.744 -0.185 -25.441 1.00 96.88 90 GLY A C 1
ATOM 718 O O . GLY A 1 90 ? 21.489 0.199 -24.296 1.00 96.88 90 GLY A O 1
ATOM 719 N N . VAL A 1 91 ? 22.517 -1.244 -25.695 1.00 97.12 91 VAL A N 1
ATOM 720 C CA . VAL A 1 91 ? 23.132 -2.095 -24.668 1.00 97.12 91 VAL A CA 1
ATOM 721 C C . VAL A 1 91 ? 24.181 -1.329 -23.858 1.00 97.12 91 VAL A C 1
ATOM 723 O O . VAL A 1 91 ? 24.167 -1.400 -22.630 1.00 97.12 91 VAL A O 1
ATOM 726 N N . GLU A 1 92 ? 25.039 -0.529 -24.491 1.00 97.38 92 GLU A N 1
ATOM 727 C CA . GLU A 1 92 ? 26.009 0.323 -23.786 1.00 97.38 92 GLU A CA 1
ATOM 728 C C . GLU A 1 92 ? 25.326 1.322 -22.841 1.00 97.38 92 GLU A C 1
ATOM 730 O O . GLU A 1 92 ? 25.739 1.497 -21.688 1.00 97.38 92 GLU A O 1
ATOM 735 N N . LEU A 1 93 ? 24.254 1.972 -23.306 1.00 97.12 93 LEU A N 1
ATOM 736 C CA . LEU A 1 93 ? 23.467 2.902 -22.495 1.00 97.12 93 LEU A CA 1
ATOM 737 C C . LEU A 1 93 ? 22.780 2.187 -21.327 1.00 97.12 93 LEU A C 1
ATOM 739 O O . LEU A 1 93 ? 22.751 2.733 -20.221 1.00 97.12 93 LEU A O 1
ATOM 743 N N . PHE A 1 94 ? 22.269 0.976 -21.558 1.00 95.94 94 PHE A N 1
ATOM 744 C CA . PHE A 1 94 ? 21.685 0.126 -20.524 1.00 95.94 94 PHE A CA 1
ATOM 745 C C . PHE A 1 94 ? 22.717 -0.250 -19.453 1.00 95.94 94 PHE A C 1
ATOM 747 O O . PHE A 1 94 ? 22.478 -0.016 -18.268 1.00 95.94 94 PHE A O 1
ATOM 754 N N . ASN A 1 95 ? 23.889 -0.744 -19.863 1.00 94.75 95 ASN A N 1
ATOM 755 C CA . ASN A 1 95 ? 24.989 -1.103 -18.962 1.00 94.75 95 ASN A CA 1
ATOM 756 C C . ASN A 1 95 ? 25.498 0.113 -18.174 1.00 94.75 95 ASN A C 1
ATOM 758 O O . ASN A 1 95 ? 25.843 0.004 -17.001 1.00 94.75 95 ASN A O 1
ATOM 762 N N . SER A 1 96 ? 25.452 1.299 -18.785 1.00 95.12 96 SER A N 1
ATOM 763 C CA . SER A 1 96 ? 25.778 2.577 -18.140 1.00 95.12 96 SER A CA 1
ATOM 764 C C . SER A 1 96 ? 24.661 3.130 -17.237 1.00 95.12 96 SER A C 1
ATOM 766 O O . SER A 1 96 ? 24.745 4.287 -16.825 1.00 95.12 96 SER A O 1
ATOM 768 N N . ARG A 1 97 ? 23.587 2.365 -16.976 1.00 92.12 97 ARG A N 1
ATOM 769 C CA . ARG A 1 97 ? 22.399 2.757 -16.181 1.00 92.12 97 ARG A CA 1
ATOM 770 C C . ARG A 1 97 ? 21.649 3.988 -16.718 1.00 92.12 97 ARG A C 1
ATOM 772 O O . ARG A 1 97 ? 20.818 4.568 -16.025 1.00 92.12 97 ARG A O 1
ATOM 779 N N . LYS A 1 98 ? 21.886 4.384 -17.974 1.00 94.75 98 LYS A N 1
ATOM 780 C CA . LYS A 1 98 ? 21.216 5.515 -18.645 1.00 94.75 98 LYS A CA 1
ATOM 781 C C . LYS A 1 98 ? 19.897 5.045 -19.257 1.00 94.75 98 LYS A C 1
ATOM 783 O O . LYS A 1 98 ? 19.723 5.068 -20.478 1.00 94.75 98 LYS A O 1
ATOM 788 N N . PHE A 1 99 ? 18.983 4.601 -18.398 1.00 93.06 99 PHE A N 1
ATOM 789 C CA . PHE A 1 99 ? 17.762 3.898 -18.786 1.00 93.06 99 PHE A CA 1
ATOM 790 C C . PHE A 1 99 ? 16.856 4.702 -19.725 1.00 93.06 99 PHE A C 1
ATOM 792 O O . PHE A 1 99 ? 16.395 4.146 -20.718 1.00 93.06 99 PHE A O 1
ATOM 799 N N . ASP A 1 100 ? 16.702 6.012 -19.516 1.00 92.31 100 ASP A N 1
ATOM 800 C CA . ASP A 1 100 ? 15.889 6.863 -20.400 1.00 92.31 100 ASP A CA 1
ATOM 801 C C . ASP A 1 100 ? 16.430 6.910 -21.833 1.00 92.31 100 ASP A C 1
ATOM 803 O O . ASP A 1 100 ? 15.680 6.883 -22.810 1.00 92.31 100 ASP A O 1
ATOM 807 N N . LYS A 1 101 ? 17.759 6.977 -21.978 1.00 95.06 101 LYS A N 1
ATOM 808 C CA . LYS A 1 101 ? 18.418 7.024 -23.289 1.00 95.06 101 LYS A CA 1
ATOM 809 C C . LYS A 1 101 ? 18.378 5.656 -23.962 1.00 95.06 101 LYS A C 1
ATOM 811 O O . LYS A 1 101 ? 18.089 5.588 -25.154 1.00 95.06 101 LYS A O 1
ATOM 816 N N . ALA A 1 102 ? 18.631 4.589 -23.204 1.00 96.44 102 ALA A N 1
ATOM 817 C CA . ALA A 1 102 ? 18.544 3.216 -23.694 1.00 96.44 102 ALA A CA 1
ATOM 818 C C . ALA A 1 102 ? 17.130 2.902 -24.209 1.00 96.44 102 ALA A C 1
ATOM 820 O O . ALA A 1 102 ? 16.973 2.382 -25.311 1.00 96.44 102 ALA A O 1
ATOM 821 N N . GLN A 1 103 ? 16.095 3.313 -23.468 1.00 96.00 103 GLN A N 1
ATOM 822 C CA . GLN A 1 103 ? 14.699 3.095 -23.841 1.00 96.00 103 GLN A CA 1
ATOM 823 C C . GLN A 1 103 ? 14.359 3.717 -25.202 1.00 96.00 103 GLN A C 1
ATOM 825 O O . GLN A 1 103 ? 13.722 3.069 -26.029 1.00 96.00 103 GLN A O 1
ATOM 830 N N . ARG A 1 104 ? 14.811 4.951 -25.461 1.00 95.62 104 ARG A N 1
ATOM 831 C CA . ARG A 1 104 ? 14.589 5.627 -26.752 1.00 95.62 104 ARG A CA 1
ATOM 832 C C . ARG A 1 104 ? 15.239 4.876 -27.912 1.00 95.62 104 ARG A C 1
ATOM 834 O O . ARG A 1 104 ? 14.616 4.736 -28.956 1.00 95.62 104 ARG A O 1
ATOM 841 N N . VAL A 1 105 ? 16.462 4.378 -27.722 1.00 96.06 105 VAL A N 1
ATOM 842 C CA . VAL A 1 105 ? 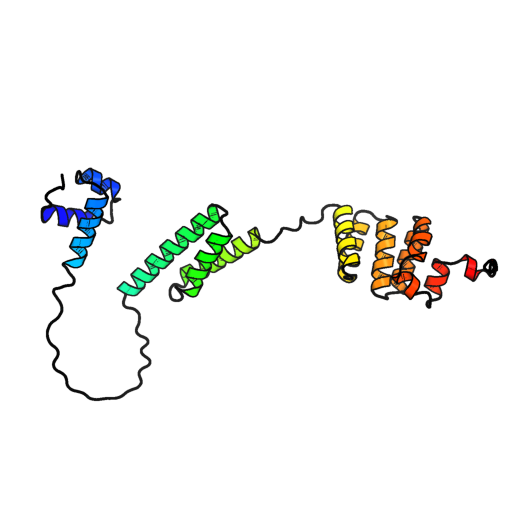17.192 3.637 -28.762 1.00 96.06 105 VAL A CA 1
ATOM 843 C C . VAL A 1 105 ? 16.512 2.303 -29.073 1.00 96.06 105 VAL A C 1
ATOM 845 O O . VAL A 1 105 ? 16.312 1.984 -30.241 1.00 96.06 105 VAL A O 1
ATOM 848 N N . PHE A 1 106 ? 16.086 1.548 -28.056 1.00 96.06 106 PHE A N 1
ATOM 849 C CA . PHE A 1 106 ? 15.374 0.286 -28.283 1.00 96.06 106 PHE A CA 1
ATOM 850 C C . PHE A 1 106 ? 14.003 0.491 -28.944 1.00 96.06 106 PHE A C 1
ATOM 852 O O . PHE A 1 106 ? 13.636 -0.285 -29.824 1.00 96.06 106 PHE A O 1
ATOM 859 N N . ARG A 1 107 ? 13.274 1.564 -28.603 1.00 94.88 107 ARG A N 1
ATOM 860 C CA . ARG A 1 107 ? 12.037 1.932 -29.318 1.00 94.88 107 ARG A CA 1
ATOM 861 C C . ARG A 1 107 ? 12.300 2.301 -30.775 1.00 94.88 107 ARG A C 1
ATOM 863 O O . ARG A 1 107 ? 11.547 1.883 -31.643 1.00 94.88 107 ARG A O 1
ATOM 870 N N . GLU A 1 108 ? 13.389 3.013 -31.059 1.00 93.19 108 GLU A N 1
ATOM 871 C CA . GLU A 1 108 ? 13.759 3.351 -32.436 1.00 93.19 108 GLU A CA 1
ATOM 872 C C . GLU A 1 108 ? 14.018 2.102 -33.295 1.00 93.19 108 GLU A C 1
ATOM 874 O O . GLU A 1 108 ? 13.622 2.077 -34.459 1.00 93.19 108 GLU A O 1
ATOM 879 N N . ILE A 1 109 ? 14.643 1.061 -32.731 1.00 91.88 109 ILE A N 1
ATOM 880 C CA . ILE A 1 109 ? 14.831 -0.228 -33.418 1.00 91.88 109 ILE A CA 1
ATOM 881 C C . ILE A 1 109 ? 13.471 -0.842 -33.765 1.00 91.88 109 ILE A C 1
ATOM 883 O O . ILE A 1 109 ? 13.257 -1.240 -34.906 1.00 91.88 109 ILE A O 1
ATOM 887 N N . ILE A 1 110 ? 12.542 -0.856 -32.807 1.00 90.81 110 ILE A N 1
ATOM 888 C CA . ILE A 1 110 ? 11.197 -1.415 -32.993 1.00 90.81 110 ILE A CA 1
ATOM 889 C C . ILE A 1 110 ? 10.400 -0.647 -34.057 1.00 90.81 110 ILE A C 1
ATOM 891 O O . ILE A 1 110 ? 9.746 -1.256 -34.895 1.00 90.81 110 ILE A O 1
ATOM 895 N N . GLU A 1 111 ? 10.467 0.684 -34.044 1.00 87.69 111 GLU A N 1
ATOM 896 C CA . GLU A 1 111 ? 9.677 1.541 -34.935 1.00 87.69 111 GLU A CA 1
ATOM 897 C C . GLU A 1 111 ? 10.235 1.611 -36.361 1.00 87.69 111 GLU A C 1
ATOM 899 O O . GLU A 1 111 ? 9.469 1.700 -37.320 1.00 87.69 111 GLU A O 1
ATOM 904 N N . LYS A 1 112 ? 11.566 1.626 -36.518 1.00 85.38 112 LYS A N 1
ATOM 905 C CA . LYS A 1 112 ? 12.214 1.960 -37.799 1.00 85.38 112 LYS A CA 1
ATOM 906 C C . LYS A 1 112 ? 12.901 0.786 -38.489 1.00 85.38 112 LYS A C 1
ATOM 908 O O . LYS A 1 112 ? 13.274 0.938 -39.649 1.00 85.38 112 LYS A O 1
ATOM 913 N N . MET A 1 113 ? 13.092 -0.341 -37.803 1.00 82.12 113 MET A N 1
ATOM 914 C CA . MET A 1 113 ? 13.781 -1.530 -38.327 1.00 82.12 113 MET A CA 1
ATOM 915 C C . MET A 1 113 ? 12.860 -2.759 -38.275 1.00 82.12 113 MET A C 1
ATOM 917 O O . MET A 1 113 ? 13.253 -3.820 -37.799 1.00 82.12 113 MET A O 1
ATOM 921 N N . ALA A 1 114 ? 11.619 -2.612 -38.750 1.00 69.94 114 ALA A N 1
ATOM 922 C CA . ALA A 1 114 ? 10.582 -3.648 -38.665 1.00 69.94 114 ALA A CA 1
ATOM 923 C C . ALA A 1 114 ? 10.933 -4.956 -39.404 1.00 69.94 114 ALA A C 1
ATOM 925 O O . ALA A 1 114 ? 10.449 -6.021 -39.025 1.00 69.94 114 ALA A O 1
ATOM 926 N N . ASP A 1 115 ? 11.794 -4.885 -40.422 1.00 76.81 115 ASP A N 1
ATOM 927 C CA . ASP A 1 115 ? 12.227 -6.048 -41.208 1.00 76.81 115 ASP A CA 1
ATOM 928 C C . ASP A 1 115 ? 13.260 -6.922 -40.459 1.00 76.81 115 ASP A C 1
ATOM 930 O O . ASP A 1 115 ? 13.474 -8.083 -40.804 1.00 76.81 115 ASP A O 1
ATOM 934 N N . GLU A 1 116 ? 13.863 -6.398 -39.386 1.00 80.38 116 GLU A N 1
ATOM 935 C CA . GLU A 1 116 ? 14.964 -7.019 -38.643 1.00 80.38 116 GLU A CA 1
ATOM 936 C C . GLU A 1 116 ? 14.465 -7.694 -37.348 1.00 80.38 116 GLU A C 1
ATOM 938 O O . GLU A 1 116 ? 14.705 -7.234 -36.224 1.00 80.38 116 GLU A O 1
ATOM 943 N N . ARG A 1 117 ? 13.741 -8.811 -37.506 1.00 80.31 117 ARG A N 1
ATOM 944 C CA . ARG A 1 117 ? 13.001 -9.489 -36.419 1.00 80.31 117 ARG A CA 1
ATOM 945 C C . ARG A 1 117 ? 13.850 -9.841 -35.187 1.00 80.31 117 ARG A C 1
ATOM 947 O O . ARG A 1 117 ? 13.375 -9.699 -34.064 1.00 80.31 117 ARG A O 1
ATOM 954 N N . GLU A 1 118 ? 15.108 -10.242 -35.375 1.00 84.31 118 GLU A N 1
ATOM 955 C CA . GLU A 1 118 ? 16.021 -10.578 -34.268 1.00 84.31 118 GLU A CA 1
ATOM 956 C C . GLU A 1 118 ? 16.260 -9.386 -33.325 1.00 84.31 118 GLU A C 1
ATOM 958 O O . GLU A 1 118 ? 16.241 -9.531 -32.099 1.00 84.31 118 GLU A O 1
ATOM 963 N N . PHE A 1 119 ? 16.463 -8.192 -33.883 1.00 88.19 119 PHE A N 1
ATOM 964 C CA . PHE A 1 119 ? 16.717 -6.990 -33.092 1.00 88.19 119 PHE A CA 1
ATOM 965 C C . PHE A 1 119 ? 15.447 -6.464 -32.438 1.00 88.19 119 PHE A C 1
ATOM 967 O O . PHE A 1 119 ? 15.519 -5.922 -31.338 1.00 88.19 119 PHE A O 1
ATOM 974 N N . HIS A 1 120 ? 14.295 -6.661 -33.075 1.00 87.81 120 HIS A N 1
ATOM 975 C CA . HIS A 1 120 ? 12.999 -6.336 -32.500 1.00 87.81 120 HIS A CA 1
ATOM 976 C C . HIS A 1 120 ? 12.744 -7.138 -31.212 1.00 87.81 120 HIS A C 1
ATOM 978 O O . HIS A 1 120 ? 12.496 -6.549 -30.157 1.00 87.81 120 HIS A O 1
ATOM 984 N N . ASP A 1 121 ? 12.892 -8.465 -31.259 1.00 88.31 121 ASP A N 1
ATOM 985 C CA . ASP A 1 121 ? 12.652 -9.339 -30.102 1.00 88.31 121 ASP A CA 1
ATOM 986 C C . ASP A 1 121 ? 13.619 -9.027 -28.949 1.00 88.31 121 ASP A C 1
ATOM 988 O O . ASP A 1 121 ? 13.221 -8.925 -27.782 1.00 88.31 121 ASP A O 1
ATOM 992 N N . ARG A 1 122 ? 14.895 -8.778 -29.270 1.00 93.75 122 ARG A N 1
ATOM 993 C CA . ARG A 1 122 ? 15.881 -8.356 -28.268 1.00 93.75 122 ARG A CA 1
ATOM 994 C C . ARG A 1 122 ? 15.593 -6.961 -27.714 1.00 93.75 122 ARG A C 1
ATOM 996 O O . ARG A 1 122 ? 15.706 -6.765 -26.507 1.00 93.75 122 ARG A O 1
ATOM 1003 N N . ALA A 1 123 ? 15.205 -5.993 -28.541 1.00 93.81 123 ALA A N 1
ATOM 1004 C CA . ALA A 1 123 ? 14.858 -4.649 -28.079 1.00 93.81 123 ALA A CA 1
ATOM 1005 C C . ALA A 1 123 ? 13.684 -4.681 -27.086 1.00 93.81 123 ALA A C 1
ATOM 1007 O O . ALA A 1 123 ? 13.757 -4.027 -26.043 1.00 93.81 123 ALA A O 1
ATOM 1008 N N . HIS A 1 124 ? 12.657 -5.501 -27.339 1.00 94.12 124 HIS A N 1
ATOM 1009 C CA . HIS A 1 124 ? 11.558 -5.724 -26.389 1.00 94.12 124 HIS A CA 1
ATOM 1010 C C . HIS A 1 124 ? 12.039 -6.309 -25.059 1.00 94.12 124 HIS A C 1
ATOM 1012 O O . HIS A 1 124 ? 11.640 -5.826 -23.997 1.00 94.12 124 HIS A O 1
ATOM 1018 N N . LEU A 1 125 ? 12.946 -7.293 -25.085 1.00 94.81 125 LEU A N 1
ATOM 1019 C CA . LEU A 1 125 ? 13.539 -7.846 -23.863 1.00 94.81 125 LEU A CA 1
ATOM 1020 C C . LEU A 1 125 ? 14.233 -6.756 -23.030 1.00 94.81 125 LEU A C 1
ATOM 1022 O O . LEU A 1 125 ? 13.988 -6.646 -21.827 1.00 94.81 125 LEU A O 1
ATOM 1026 N N . TYR A 1 126 ? 15.062 -5.920 -23.658 1.00 95.81 126 TYR A N 1
ATOM 1027 C CA . TYR A 1 126 ? 15.747 -4.836 -22.954 1.00 95.81 126 TYR A CA 1
ATOM 1028 C C . TYR A 1 126 ? 14.783 -3.767 -22.432 1.00 95.81 126 TYR A C 1
ATOM 1030 O O . TYR A 1 126 ? 14.981 -3.271 -21.323 1.00 95.81 126 TYR A O 1
ATOM 1038 N N . LEU A 1 127 ? 13.711 -3.442 -23.160 1.00 94.19 127 LEU A N 1
ATOM 1039 C CA . LEU A 1 127 ? 12.668 -2.538 -22.666 1.00 94.19 127 LEU A CA 1
ATOM 1040 C C . LEU A 1 127 ? 11.983 -3.084 -21.406 1.00 94.19 127 LEU A C 1
ATOM 1042 O O . LEU A 1 127 ? 11.790 -2.329 -20.451 1.00 94.19 127 LEU A O 1
ATOM 1046 N N . ASN A 1 128 ? 11.697 -4.386 -21.356 1.00 92.62 128 ASN A N 1
ATOM 1047 C CA . ASN A 1 128 ? 11.139 -5.037 -20.168 1.00 92.62 128 ASN A CA 1
ATOM 1048 C C . ASN A 1 128 ? 12.116 -5.003 -18.983 1.00 92.62 128 ASN A C 1
ATOM 1050 O O . ASN A 1 128 ? 11.720 -4.724 -17.848 1.00 92.62 128 ASN A O 1
ATOM 1054 N N . LEU A 1 129 ? 13.409 -5.236 -19.234 1.00 92.75 129 LEU A N 1
ATOM 1055 C CA . LEU A 1 129 ? 14.447 -5.124 -18.206 1.00 92.75 129 LEU A CA 1
ATOM 1056 C C . LEU A 1 129 ? 14.547 -3.695 -17.664 1.00 92.75 129 LEU A C 1
ATOM 1058 O O . LEU A 1 129 ? 14.577 -3.512 -16.448 1.00 92.75 129 LEU A O 1
ATOM 1062 N N . ILE A 1 130 ? 14.551 -2.691 -18.545 1.00 93.00 130 ILE A N 1
ATOM 1063 C CA . ILE A 1 130 ? 14.543 -1.272 -18.171 1.00 93.00 130 ILE A CA 1
ATOM 1064 C C . ILE A 1 130 ? 13.313 -0.954 -17.323 1.00 93.00 130 ILE A C 1
ATOM 1066 O O . ILE A 1 130 ? 13.442 -0.361 -16.256 1.00 93.00 130 ILE A O 1
ATOM 1070 N N . GLN A 1 131 ? 12.126 -1.390 -17.746 1.00 88.38 131 GLN A N 1
ATOM 1071 C CA . GLN A 1 131 ? 10.896 -1.159 -16.996 1.00 88.38 131 GLN A CA 1
ATOM 1072 C C . GLN A 1 131 ? 10.966 -1.773 -15.594 1.00 88.38 131 GLN A C 1
ATOM 1074 O O . GLN A 1 131 ? 10.537 -1.144 -14.633 1.00 88.38 131 GLN A O 1
ATOM 1079 N N . ARG A 1 132 ? 11.545 -2.970 -15.443 1.00 83.69 132 ARG A N 1
ATOM 1080 C CA . ARG A 1 132 ? 11.751 -3.590 -14.125 1.00 83.69 132 ARG A CA 1
ATOM 1081 C C . ARG A 1 132 ? 12.725 -2.799 -13.248 1.00 83.69 132 ARG A C 1
ATOM 1083 O O . ARG A 1 132 ? 12.519 -2.748 -12.044 1.00 83.69 132 ARG A O 1
ATOM 1090 N N . GLN A 1 133 ? 13.766 -2.210 -13.835 1.00 82.50 133 GLN A N 1
ATOM 1091 C CA . GLN A 1 133 ? 14.747 -1.381 -13.120 1.00 82.50 133 GLN A CA 1
ATOM 1092 C C . GLN A 1 133 ? 14.185 -0.007 -12.724 1.00 82.50 133 GLN A C 1
ATOM 1094 O O . GLN A 1 133 ? 14.624 0.562 -11.731 1.00 82.50 133 GLN A O 1
ATOM 1099 N N . LEU A 1 134 ? 13.240 0.523 -13.508 1.00 81.75 134 LEU A N 1
ATOM 1100 C CA . LEU A 1 134 ? 12.602 1.821 -13.275 1.00 81.75 134 LEU A CA 1
ATOM 1101 C C . LEU A 1 134 ? 11.331 1.740 -12.428 1.00 81.75 134 LEU A C 1
ATOM 1103 O O . LEU A 1 134 ? 10.921 2.753 -11.866 1.00 81.75 134 LEU A O 1
ATOM 1107 N N . LYS A 1 135 ? 10.691 0.568 -12.327 1.00 71.75 135 LYS A N 1
ATOM 1108 C CA . LYS A 1 135 ? 9.596 0.376 -11.374 1.00 71.75 135 LYS A CA 1
ATOM 1109 C C . LYS A 1 135 ? 10.144 0.637 -9.969 1.00 71.75 135 LYS A C 1
ATOM 1111 O O . LYS A 1 135 ? 11.104 -0.037 -9.588 1.00 71.75 135 LYS A O 1
ATOM 1116 N N . PRO A 1 136 ? 9.540 1.555 -9.191 1.00 56.41 136 PRO A N 1
ATOM 1117 C CA . PRO A 1 136 ? 9.820 1.638 -7.771 1.00 56.41 136 PRO A CA 1
ATOM 1118 C C . PRO A 1 136 ? 9.583 0.246 -7.199 1.00 56.41 136 PRO A C 1
ATOM 1120 O O . PRO A 1 136 ? 8.469 -0.280 -7.245 1.00 56.41 136 PRO A O 1
ATOM 1123 N N . VAL A 1 137 ? 10.648 -0.399 -6.733 1.00 59.16 137 VAL A N 1
ATOM 1124 C CA . VAL A 1 137 ? 10.493 -1.576 -5.892 1.00 59.16 137 VAL A CA 1
ATOM 1125 C C . VAL A 1 137 ? 9.955 -1.015 -4.595 1.00 59.16 137 VAL A C 1
ATOM 1127 O O . VAL A 1 137 ? 10.728 -0.551 -3.761 1.00 59.16 137 VAL A O 1
ATOM 1130 N N . GLU A 1 138 ? 8.631 -0.985 -4.449 1.00 60.09 138 GLU A N 1
ATOM 1131 C CA . GLU A 1 138 ? 8.063 -0.753 -3.135 1.00 60.09 138 GLU A CA 1
ATOM 1132 C C . GLU A 1 138 ? 8.693 -1.799 -2.208 1.00 60.09 138 GLU A C 1
ATOM 1134 O O . GLU A 1 138 ? 8.555 -3.003 -2.475 1.00 60.09 138 GLU A O 1
ATOM 1139 N N . PRO A 1 139 ? 9.448 -1.382 -1.179 1.00 64.62 139 PRO A N 1
ATOM 1140 C CA . PRO A 1 139 ? 10.175 -2.315 -0.338 1.00 64.62 139 PRO A CA 1
ATOM 1141 C C . PRO A 1 139 ? 9.164 -3.294 0.243 1.00 64.62 139 PRO A C 1
ATOM 1143 O O . PRO A 1 139 ? 8.203 -2.871 0.883 1.00 64.62 139 PRO A O 1
ATOM 1146 N N . ARG A 1 140 ? 9.325 -4.593 -0.049 1.00 73.81 140 ARG A N 1
ATOM 1147 C CA . ARG A 1 140 ? 8.397 -5.623 0.441 1.00 73.81 140 ARG A CA 1
ATOM 1148 C C . ARG A 1 140 ? 8.226 -5.436 1.953 1.00 73.81 140 ARG A C 1
ATOM 1150 O O . ARG A 1 140 ? 9.261 -5.394 2.615 1.00 73.81 140 ARG A O 1
ATOM 1157 N N . PRO A 1 141 ? 6.990 -5.348 2.477 1.00 80.50 141 PRO A N 1
ATOM 1158 C CA . PRO A 1 141 ? 6.777 -5.183 3.911 1.00 80.50 141 PRO A CA 1
ATOM 1159 C C . PRO A 1 141 ? 7.429 -6.349 4.657 1.00 80.50 141 PRO A C 1
ATOM 1161 O O . PRO A 1 141 ? 7.221 -7.509 4.279 1.00 80.50 141 PRO A O 1
ATOM 1164 N N . ARG A 1 142 ? 8.253 -6.060 5.666 1.00 83.81 142 ARG A N 1
ATOM 1165 C CA . ARG A 1 142 ? 9.032 -7.085 6.385 1.00 83.81 142 ARG A CA 1
ATOM 1166 C C . ARG A 1 142 ? 8.528 -7.316 7.800 1.00 83.81 142 ARG A C 1
ATOM 1168 O O . ARG A 1 142 ? 8.532 -8.460 8.256 1.00 83.81 142 ARG A O 1
ATOM 1175 N N . ASN A 1 143 ? 8.097 -6.256 8.468 1.00 91.50 143 ASN A N 1
ATOM 1176 C CA . ASN A 1 143 ? 7.602 -6.268 9.841 1.00 91.50 143 ASN A CA 1
ATOM 1177 C C . ASN A 1 143 ? 6.123 -5.850 9.890 1.00 91.50 143 ASN A C 1
ATOM 1179 O O . ASN A 1 143 ? 5.500 -5.612 8.851 1.00 91.50 143 ASN A O 1
ATOM 1183 N N . TYR A 1 144 ? 5.539 -5.838 11.089 1.00 94.50 144 TYR A N 1
ATOM 1184 C CA . TYR A 1 144 ? 4.134 -5.467 11.240 1.00 94.50 144 TYR A CA 1
ATOM 1185 C C . TYR A 1 144 ? 3.926 -3.973 10.955 1.00 94.50 144 TYR A C 1
ATOM 1187 O O . TYR A 1 144 ? 2.901 -3.616 10.383 1.00 94.50 144 TYR A O 1
ATOM 1195 N N . GLU A 1 145 ? 4.904 -3.122 11.278 1.00 94.88 145 GLU A N 1
ATOM 1196 C CA . GLU A 1 145 ? 4.856 -1.673 11.080 1.00 94.88 145 GLU A CA 1
ATOM 1197 C C . GLU A 1 145 ? 4.751 -1.304 9.598 1.00 94.88 145 GLU A C 1
ATOM 1199 O O . GLU A 1 145 ? 3.967 -0.432 9.236 1.00 94.88 145 GLU A O 1
ATOM 1204 N N . ASP A 1 146 ? 5.469 -1.998 8.713 1.00 94.00 146 ASP A N 1
ATOM 1205 C CA . ASP A 1 146 ? 5.388 -1.782 7.267 1.00 94.00 146 ASP A CA 1
ATOM 1206 C C . ASP A 1 146 ? 3.987 -2.112 6.730 1.00 94.00 146 ASP A C 1
ATOM 1208 O O . ASP A 1 146 ? 3.444 -1.393 5.885 1.00 94.00 146 ASP A O 1
ATOM 1212 N N . TYR A 1 147 ? 3.402 -3.222 7.197 1.00 96.25 147 TYR A N 1
ATOM 1213 C CA . TYR A 1 147 ? 2.039 -3.612 6.834 1.00 96.25 147 TYR A CA 1
ATOM 1214 C C . TYR A 1 147 ? 1.019 -2.616 7.382 1.00 96.25 147 TYR A C 1
ATOM 1216 O O . TYR A 1 147 ? 0.131 -2.189 6.648 1.00 96.25 147 TYR A O 1
ATOM 1224 N N . TYR A 1 148 ? 1.187 -2.204 8.635 1.00 97.00 148 TYR A N 1
ATOM 1225 C CA . TYR A 1 148 ? 0.346 -1.216 9.290 1.00 97.00 148 TYR A CA 1
ATOM 1226 C C . TYR A 1 148 ? 0.389 0.136 8.565 1.00 97.00 148 TYR A C 1
ATOM 1228 O O . TYR A 1 148 ? -0.645 0.636 8.142 1.00 97.00 148 TYR A O 1
ATOM 1236 N N . ASN A 1 149 ? 1.571 0.682 8.284 1.00 95.31 149 ASN A N 1
ATOM 1237 C CA . ASN A 1 149 ? 1.717 1.966 7.591 1.00 95.31 149 ASN A CA 1
ATOM 1238 C C . ASN A 1 149 ? 1.090 1.951 6.188 1.00 95.31 149 ASN A C 1
ATOM 1240 O O . ASN A 1 149 ? 0.435 2.911 5.781 1.00 95.31 149 ASN A O 1
ATOM 1244 N N . ARG A 1 150 ? 1.236 0.844 5.446 1.00 94.88 150 ARG A N 1
ATOM 1245 C CA . ARG A 1 150 ? 0.562 0.665 4.148 1.00 94.88 150 ARG A CA 1
ATOM 1246 C C . ARG A 1 150 ? -0.949 0.566 4.289 1.00 94.88 150 ARG A C 1
ATOM 1248 O O . ARG A 1 150 ? -1.668 1.090 3.443 1.00 94.88 150 ARG A O 1
ATOM 1255 N N . ALA A 1 151 ? -1.436 -0.096 5.333 1.00 97.12 151 ALA A N 1
ATOM 1256 C CA . ALA A 1 151 ? -2.858 -0.128 5.613 1.00 97.12 151 ALA A CA 1
ATOM 1257 C C . ALA A 1 151 ? -3.423 1.265 5.889 1.00 97.12 151 ALA A C 1
ATOM 1259 O O . ALA A 1 151 ? -4.453 1.600 5.309 1.00 97.12 151 ALA A O 1
ATOM 1260 N N . ILE A 1 152 ? -2.743 2.074 6.708 1.00 96.81 152 ILE A N 1
ATOM 1261 C CA . ILE A 1 152 ? -3.151 3.458 6.985 1.00 96.81 152 ILE A CA 1
ATOM 1262 C C . ILE A 1 152 ? -3.142 4.287 5.699 1.00 96.81 152 ILE A C 1
ATOM 1264 O O . ILE A 1 152 ? -4.098 5.003 5.421 1.00 96.81 152 ILE A O 1
ATOM 1268 N N . TYR A 1 153 ? -2.115 4.131 4.857 1.00 95.88 153 TYR A N 1
ATOM 1269 C CA . TYR A 1 153 ? -2.082 4.774 3.543 1.00 95.88 153 TYR A CA 1
ATOM 1270 C C . TYR A 1 153 ? -3.319 4.432 2.699 1.00 95.88 153 TYR A C 1
ATOM 1272 O O . TYR A 1 153 ? -3.950 5.327 2.145 1.00 95.88 153 TYR A O 1
ATOM 1280 N N . HIS A 1 154 ? -3.699 3.154 2.626 1.00 95.31 154 HIS A N 1
ATOM 1281 C CA . HIS A 1 154 ? -4.887 2.737 1.880 1.00 95.31 154 HIS A CA 1
ATOM 1282 C C . HIS A 1 154 ? -6.202 3.166 2.533 1.00 95.31 154 HIS A C 1
ATOM 1284 O O . HIS A 1 154 ? -7.128 3.522 1.810 1.00 95.31 154 HIS A O 1
ATOM 1290 N N . LEU A 1 155 ? -6.264 3.197 3.864 1.00 96.56 155 LEU A N 1
ATOM 1291 C CA . LEU A 1 155 ? -7.415 3.697 4.611 1.00 96.56 155 LEU A CA 1
ATOM 1292 C C . LEU A 1 155 ? -7.680 5.171 4.271 1.00 96.56 155 LEU A C 1
ATOM 1294 O O . LEU A 1 155 ? -8.791 5.524 3.896 1.00 96.56 155 LEU A O 1
ATOM 1298 N N . ASN A 1 156 ? -6.631 6.000 4.277 1.00 94.75 156 ASN A N 1
ATOM 1299 C CA . ASN A 1 156 ? -6.714 7.424 3.937 1.00 94.75 156 ASN A CA 1
ATOM 1300 C C . ASN A 1 156 ? -7.090 7.677 2.466 1.00 94.75 156 ASN A C 1
ATOM 1302 O O . ASN A 1 156 ? -7.599 8.743 2.133 1.00 94.75 156 ASN A O 1
ATOM 1306 N N . LEU A 1 157 ? -6.832 6.714 1.575 1.00 95.00 157 LEU A N 1
ATOM 1307 C CA . LEU A 1 157 ? -7.288 6.758 0.183 1.00 95.00 157 LEU A CA 1
ATOM 1308 C C . LEU A 1 157 ? -8.741 6.284 0.004 1.00 95.00 157 LEU A C 1
ATOM 1310 O O . LEU A 1 157 ? -9.239 6.311 -1.121 1.00 95.00 157 LEU A O 1
ATOM 1314 N N . GLY A 1 158 ? -9.396 5.800 1.064 1.00 94.94 158 GLY A N 1
ATOM 1315 C CA . GLY A 1 158 ? -10.704 5.143 0.994 1.00 94.94 158 GLY A CA 1
ATOM 1316 C C . GLY A 1 158 ? -10.661 3.736 0.382 1.00 94.94 158 GLY A C 1
ATOM 1317 O O . GLY A 1 158 ? -11.701 3.155 0.085 1.00 94.94 158 GLY A O 1
ATOM 1318 N N . ASP A 1 159 ? -9.472 3.156 0.179 1.00 97.38 159 ASP A N 1
ATOM 1319 C CA . ASP A 1 159 ? -9.322 1.780 -0.303 1.00 97.38 159 ASP A CA 1
ATOM 1320 C C . ASP A 1 159 ? -9.324 0.801 0.872 1.00 97.38 159 ASP A C 1
ATOM 1322 O O . ASP A 1 159 ? -8.300 0.252 1.303 1.00 97.38 159 ASP A O 1
ATOM 1326 N N . TYR A 1 160 ? -10.515 0.611 1.424 1.00 97.38 160 TYR A N 1
ATOM 1327 C CA . TYR A 1 160 ? -10.701 -0.193 2.620 1.00 97.38 160 TYR A CA 1
ATOM 1328 C C . TYR A 1 160 ? -10.369 -1.676 2.399 1.00 97.38 160 TYR A C 1
ATOM 1330 O O . TYR A 1 160 ? -9.849 -2.326 3.303 1.00 97.38 160 TYR A O 1
ATOM 1338 N N . ASP A 1 161 ? -10.584 -2.220 1.197 1.00 97.94 161 ASP A N 1
ATOM 1339 C CA . ASP A 1 161 ? -10.252 -3.614 0.874 1.00 97.94 161 ASP A CA 1
ATOM 1340 C C . ASP A 1 161 ? -8.749 -3.891 0.966 1.00 97.94 161 ASP A C 1
ATOM 1342 O O . ASP A 1 161 ? -8.324 -4.851 1.626 1.00 97.94 161 ASP A O 1
ATOM 1346 N N . ARG A 1 162 ? -7.917 -3.036 0.352 1.00 96.38 162 ARG A N 1
ATOM 1347 C CA . ARG A 1 162 ? -6.461 -3.165 0.493 1.00 96.38 162 ARG A CA 1
ATOM 1348 C C . ARG A 1 162 ? -6.017 -2.892 1.922 1.00 96.38 162 ARG A C 1
ATOM 1350 O O . ARG A 1 162 ? -5.138 -3.607 2.409 1.00 96.38 162 ARG A O 1
ATOM 1357 N N . SER A 1 163 ? -6.630 -1.919 2.599 1.00 98.19 163 SER A N 1
ATOM 1358 C CA . SER A 1 163 ? -6.334 -1.622 4.002 1.00 98.19 163 SER A CA 1
ATOM 1359 C C . SER A 1 163 ? -6.546 -2.849 4.897 1.00 98.19 163 SER A C 1
ATOM 1361 O O . SER A 1 163 ? -5.600 -3.298 5.544 1.00 98.19 163 SER A O 1
ATOM 1363 N N . ILE A 1 164 ? -7.720 -3.490 4.834 1.00 98.56 164 ILE A N 1
ATOM 1364 C CA . ILE A 1 164 ? -8.037 -4.717 5.586 1.00 98.56 164 ILE A CA 1
ATOM 1365 C C . ILE A 1 164 ? -7.029 -5.826 5.275 1.00 98.56 164 ILE A C 1
ATOM 1367 O O . ILE A 1 164 ? -6.540 -6.498 6.185 1.00 98.56 164 ILE A O 1
ATOM 1371 N N . GLY A 1 165 ? -6.687 -6.022 3.998 1.00 97.62 165 GLY A N 1
ATOM 1372 C CA . GLY A 1 165 ? -5.709 -7.030 3.592 1.00 97.62 165 GLY A CA 1
ATOM 1373 C C . GLY A 1 165 ? -4.327 -6.820 4.220 1.00 97.62 165 GLY A C 1
ATOM 1374 O O . GLY A 1 165 ? -3.664 -7.790 4.596 1.00 97.62 165 GLY A O 1
ATOM 1375 N N . PHE A 1 166 ? -3.888 -5.569 4.358 1.00 97.88 166 PHE A N 1
ATOM 1376 C CA . PHE A 1 166 ? -2.628 -5.237 5.019 1.00 97.88 166 PHE A CA 1
ATOM 1377 C C . PHE A 1 166 ? -2.726 -5.291 6.548 1.00 97.88 166 PHE A C 1
ATOM 1379 O O . PHE A 1 166 ? -1.820 -5.837 7.175 1.00 97.88 166 PHE A O 1
ATOM 1386 N N . LEU A 1 167 ? -3.829 -4.837 7.148 1.00 98.31 167 LEU A N 1
ATOM 1387 C CA . LEU A 1 167 ? -4.048 -4.921 8.596 1.00 98.31 167 LEU A CA 1
ATOM 1388 C C . LEU A 1 167 ? -4.116 -6.363 9.089 1.00 98.31 167 LEU A C 1
ATOM 1390 O O . LEU A 1 167 ? -3.533 -6.671 10.122 1.00 98.31 167 LEU A O 1
ATOM 1394 N N . LYS A 1 168 ? -4.748 -7.273 8.337 1.00 98.06 168 LYS A N 1
ATOM 1395 C CA . LYS A 1 168 ? -4.748 -8.706 8.672 1.00 98.06 168 LYS A CA 1
ATOM 1396 C C . LYS A 1 168 ? -3.327 -9.264 8.729 1.00 98.06 168 LYS A C 1
ATOM 1398 O O . LYS A 1 168 ? -2.969 -9.906 9.706 1.00 98.06 168 LYS A O 1
ATOM 1403 N N . LYS A 1 169 ? -2.478 -8.924 7.752 1.00 97.31 169 LYS A N 1
ATOM 1404 C CA . LYS A 1 169 ? -1.057 -9.317 7.764 1.00 97.31 169 LYS A CA 1
ATOM 1405 C C . LYS A 1 169 ? -0.281 -8.685 8.919 1.00 97.31 169 LYS A C 1
ATOM 1407 O O . LYS A 1 169 ? 0.614 -9.326 9.464 1.00 97.31 169 LYS A O 1
ATOM 1412 N N . ALA A 1 170 ? -0.597 -7.441 9.282 1.00 97.69 170 ALA A N 1
ATOM 1413 C CA . ALA A 1 170 ? -0.015 -6.796 10.455 1.00 97.69 170 ALA A CA 1
ATOM 1414 C C . ALA A 1 170 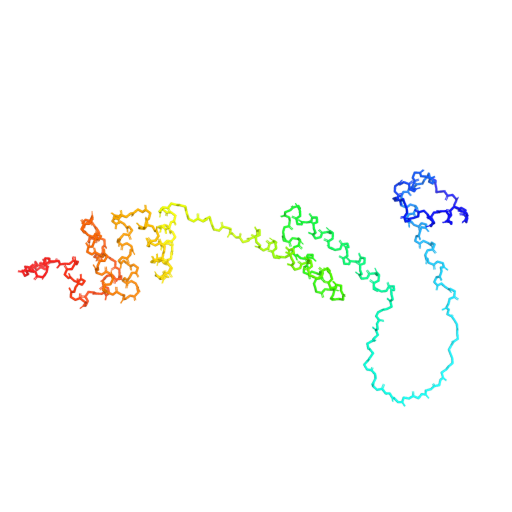? -0.430 -7.534 11.742 1.00 97.69 170 ALA A C 1
ATOM 1416 O O . ALA A 1 170 ? 0.429 -7.849 12.560 1.00 97.69 170 ALA A O 1
ATOM 1417 N N . ASN A 1 171 ? -1.708 -7.901 11.873 1.00 97.44 171 ASN A N 1
ATOM 1418 C CA . ASN A 1 171 ? -2.241 -8.660 13.005 1.00 97.44 171 ASN A CA 1
ATOM 1419 C C . ASN A 1 171 ? -1.667 -10.085 13.083 1.00 97.44 171 ASN A C 1
ATOM 1421 O O . ASN A 1 171 ? -1.374 -10.561 14.173 1.00 97.44 171 ASN A O 1
ATOM 1425 N N . ASP A 1 172 ? -1.429 -10.753 11.951 1.00 96.88 172 ASP A N 1
ATOM 1426 C CA . ASP A 1 172 ? -0.756 -12.062 11.927 1.00 96.88 172 ASP A CA 1
ATOM 1427 C C . ASP A 1 172 ? 0.677 -11.975 12.485 1.00 96.88 172 ASP A C 1
ATOM 1429 O O . ASP A 1 172 ? 1.196 -12.934 13.056 1.00 96.88 172 ASP A O 1
ATOM 1433 N N . LYS A 1 173 ? 1.338 -10.823 12.306 1.00 95.38 173 LYS A N 1
ATOM 1434 C CA . LYS A 1 173 ? 2.699 -10.559 12.798 1.00 95.38 173 LYS A CA 1
ATOM 1435 C C . LYS A 1 173 ? 2.722 -10.079 14.246 1.00 95.38 173 LYS A C 1
ATOM 1437 O O . LYS A 1 173 ? 3.652 -10.423 14.971 1.00 95.38 173 LYS A O 1
ATOM 1442 N N . LYS A 1 174 ? 1.732 -9.283 14.646 1.00 96.00 174 LYS A N 1
ATOM 1443 C CA . LYS A 1 174 ? 1.567 -8.751 15.999 1.00 96.00 174 LYS A CA 1
ATOM 1444 C C . LYS A 1 174 ? 0.105 -8.910 16.431 1.00 96.00 174 LYS A C 1
ATOM 1446 O O . LYS A 1 174 ? -0.683 -7.972 16.302 1.00 96.00 174 LYS A O 1
ATOM 1451 N N . PRO A 1 175 ? -0.276 -10.107 16.904 1.00 94.69 175 PRO A N 1
ATOM 1452 C CA . PRO A 1 175 ? -1.647 -10.363 17.315 1.00 94.69 175 PRO A CA 1
ATOM 1453 C C . PRO A 1 175 ? -1.986 -9.576 18.582 1.00 94.69 175 PRO A C 1
ATOM 1455 O O . PRO A 1 175 ? -1.118 -9.350 19.424 1.00 94.69 175 PRO A O 1
ATOM 1458 N N . LYS A 1 176 ? -3.269 -9.227 18.740 1.00 93.38 176 LYS A N 1
ATOM 1459 C CA . LYS A 1 176 ? -3.802 -8.492 19.906 1.00 93.38 176 LYS A CA 1
ATOM 1460 C C . LYS A 1 176 ? -3.205 -7.091 20.098 1.00 93.38 176 LYS A C 1
ATOM 1462 O O . LYS A 1 176 ? -3.174 -6.582 21.213 1.00 93.38 176 LYS A O 1
ATOM 1467 N N . ASP A 1 177 ? -2.743 -6.460 19.024 1.00 97.12 177 ASP A N 1
ATOM 1468 C CA . ASP A 1 177 ? -2.389 -5.044 19.058 1.00 97.12 177 ASP A CA 1
ATOM 1469 C C . ASP A 1 177 ? -3.675 -4.186 18.999 1.00 97.12 177 ASP A C 1
ATOM 1471 O O . ASP A 1 177 ? -4.479 -4.370 18.070 1.00 97.12 177 ASP A O 1
ATOM 1475 N N . PRO A 1 178 ? -3.912 -3.286 19.976 1.00 95.62 178 PRO A N 1
ATOM 1476 C CA . PRO A 1 178 ? -5.134 -2.487 20.033 1.00 95.62 178 PRO A CA 1
ATOM 1477 C C . PRO A 1 178 ? -5.266 -1.558 18.824 1.00 95.62 178 PRO A C 1
ATOM 1479 O O . PRO A 1 178 ? -6.351 -1.474 18.252 1.00 95.62 178 PRO A O 1
ATOM 1482 N N . SER A 1 179 ? -4.171 -0.939 18.367 1.00 96.31 179 SER A N 1
ATOM 1483 C CA . SER A 1 179 ? -4.184 -0.049 17.203 1.00 96.31 179 SER A CA 1
ATOM 1484 C C . SER A 1 179 ? -4.525 -0.813 15.924 1.00 96.31 179 SER A C 1
ATOM 1486 O O . SER A 1 179 ? -5.426 -0.411 15.192 1.00 96.31 179 SER A O 1
ATOM 1488 N N . ILE A 1 180 ? -3.870 -1.949 15.651 1.00 98.19 180 ILE A N 1
ATOM 1489 C CA . ILE A 1 180 ? -4.169 -2.754 14.448 1.00 98.19 180 ILE A CA 1
ATOM 1490 C C . ILE A 1 180 ? -5.639 -3.202 14.445 1.00 98.19 180 ILE A C 1
ATOM 1492 O O . ILE A 1 180 ? -6.310 -3.135 13.413 1.00 98.19 180 ILE A O 1
ATOM 1496 N N . THR A 1 181 ? -6.146 -3.639 15.600 1.00 98.19 181 THR A N 1
ATOM 1497 C CA . THR A 1 181 ? -7.533 -4.101 15.747 1.00 98.19 181 THR A CA 1
ATOM 1498 C C . THR A 1 181 ? -8.530 -2.951 15.570 1.00 98.19 181 THR A C 1
ATOM 1500 O O . THR A 1 181 ? -9.541 -3.115 14.887 1.00 98.19 181 THR A O 1
ATOM 1503 N N . TYR A 1 182 ? -8.222 -1.767 16.105 1.00 98.31 182 TYR A N 1
ATOM 1504 C CA . TYR A 1 182 ? -9.017 -0.554 15.916 1.00 98.31 182 TYR A CA 1
ATOM 1505 C C . TYR A 1 182 ? -9.101 -0.149 14.440 1.00 98.31 182 TYR A C 1
ATOM 1507 O O . TYR A 1 182 ? -10.193 0.053 13.910 1.00 98.31 182 TYR A O 1
ATOM 1515 N N . PHE A 1 183 ? -7.970 -0.116 13.732 1.00 98.31 183 PHE A N 1
ATOM 1516 C CA . PHE A 1 183 ? -7.967 0.223 12.308 1.00 98.31 183 PHE A CA 1
ATOM 1517 C C . PHE A 1 183 ? -8.665 -0.834 11.442 1.00 98.31 183 PHE A C 1
ATOM 1519 O O . PHE A 1 183 ? -9.209 -0.482 10.397 1.00 98.31 183 PHE A O 1
ATOM 1526 N N . LEU A 1 184 ? -8.727 -2.106 11.866 1.00 98.44 184 LEU A N 1
ATOM 1527 C CA . LEU A 1 184 ? -9.591 -3.102 11.213 1.00 98.44 184 LEU A CA 1
ATOM 1528 C C . LEU A 1 184 ? -11.061 -2.723 11.369 1.00 98.44 184 LEU A C 1
ATOM 1530 O O . LEU A 1 184 ? -11.791 -2.735 10.380 1.00 98.44 184 LEU A O 1
ATOM 1534 N N . ALA A 1 185 ? -11.483 -2.356 12.581 1.00 98.19 185 ALA A N 1
ATOM 1535 C CA . ALA A 1 185 ? -12.848 -1.911 12.837 1.00 98.19 185 ALA A CA 1
ATOM 1536 C C . ALA A 1 185 ? -13.222 -0.693 11.983 1.00 98.19 185 ALA A C 1
ATOM 1538 O O . ALA A 1 185 ? -14.295 -0.684 11.376 1.00 98.19 185 ALA A O 1
ATOM 1539 N N . LEU A 1 186 ? -12.314 0.283 11.887 1.00 98.12 186 LEU A N 1
ATOM 1540 C CA . LEU A 1 186 ? -12.486 1.493 11.084 1.00 98.12 186 LEU A CA 1
ATOM 1541 C C . LEU A 1 186 ? -12.538 1.184 9.580 1.00 98.12 186 LEU A C 1
ATOM 1543 O O . LEU A 1 186 ? -13.396 1.694 8.867 1.00 98.12 186 LEU A O 1
ATOM 1547 N N . ALA A 1 187 ? -11.678 0.291 9.084 1.00 98.25 187 ALA A N 1
ATOM 1548 C CA . ALA A 1 187 ? -11.705 -0.110 7.680 1.00 98.25 187 ALA A CA 1
ATOM 1549 C C . ALA A 1 187 ? -12.997 -0.867 7.320 1.00 98.25 187 ALA A C 1
ATOM 1551 O O . ALA A 1 187 ? -13.566 -0.641 6.254 1.00 98.25 187 ALA A O 1
ATOM 1552 N N . PHE A 1 188 ? -13.499 -1.737 8.205 1.00 98.50 188 PHE A N 1
ATOM 1553 C CA . PHE A 1 188 ? -14.800 -2.389 8.013 1.00 98.50 188 PHE A CA 1
ATOM 1554 C C . PHE A 1 188 ? -15.969 -1.401 8.108 1.00 98.50 188 PHE A C 1
ATOM 1556 O O . PHE A 1 188 ? -16.905 -1.516 7.320 1.00 98.50 188 PHE A O 1
ATOM 1563 N N . ALA A 1 189 ? -15.886 -0.404 8.995 1.00 97.62 189 ALA A N 1
ATOM 1564 C CA . ALA A 1 189 ? -16.854 0.689 9.078 1.00 97.62 189 ALA A CA 1
ATOM 1565 C C . ALA A 1 189 ? -16.933 1.468 7.758 1.00 97.62 189 ALA A C 1
ATOM 1567 O O . ALA A 1 189 ? -18.015 1.641 7.208 1.00 97.62 189 ALA A O 1
ATOM 1568 N N . GLY A 1 190 ? -15.783 1.839 7.184 1.00 96.00 190 GLY A N 1
ATOM 1569 C CA . GLY A 1 190 ? -15.712 2.499 5.876 1.00 96.00 190 GLY A CA 1
ATOM 1570 C C . GLY A 1 190 ? -16.278 1.657 4.723 1.00 96.00 190 GLY A C 1
ATOM 1571 O O . GLY A 1 190 ? -16.800 2.195 3.749 1.00 96.00 190 GLY A O 1
ATOM 1572 N N . LYS A 1 191 ? -16.251 0.322 4.846 1.00 96.62 191 LYS A N 1
ATOM 1573 C CA . LYS A 1 191 ? -16.930 -0.606 3.920 1.00 96.62 191 LYS A CA 1
ATOM 1574 C C . LYS A 1 191 ? -18.423 -0.789 4.184 1.00 96.62 191 LYS A C 1
ATOM 1576 O O . LYS A 1 191 ? -19.065 -1.531 3.441 1.00 96.62 191 LYS A O 1
ATOM 1581 N N . ASN A 1 192 ? -18.954 -0.174 5.233 1.00 95.25 192 ASN A N 1
ATOM 1582 C CA . ASN A 1 192 ? -20.298 -0.412 5.743 1.00 95.25 192 ASN A CA 1
ATOM 1583 C C . ASN A 1 192 ? -20.548 -1.881 6.160 1.00 95.25 192 ASN A C 1
ATOM 1585 O O . ASN A 1 192 ? -21.678 -2.367 6.135 1.00 95.25 192 ASN A O 1
ATOM 1589 N N . ASP A 1 193 ? -19.490 -2.614 6.537 1.00 97.69 193 ASP A N 1
ATOM 1590 C CA . ASP A 1 193 ? -19.590 -3.952 7.134 1.00 97.69 193 ASP A CA 1
ATOM 1591 C C . ASP A 1 193 ? -19.709 -3.812 8.656 1.00 97.69 193 ASP A C 1
ATOM 1593 O O . ASP A 1 193 ? -18.748 -3.980 9.414 1.00 97.69 193 ASP A O 1
ATOM 1597 N N . VAL A 1 194 ? -20.919 -3.457 9.090 1.00 96.81 194 VAL A N 1
ATOM 1598 C CA . VAL A 1 194 ? -21.250 -3.159 10.492 1.00 96.81 194 VAL A CA 1
ATOM 1599 C C . VAL A 1 194 ? -20.898 -4.330 11.407 1.00 96.81 194 VAL A C 1
ATOM 1601 O O . VAL A 1 194 ? -20.285 -4.142 12.457 1.00 96.81 194 VAL A O 1
ATOM 1604 N N . LYS A 1 195 ? -21.209 -5.560 10.983 1.00 97.69 195 LYS A N 1
ATOM 1605 C CA . LYS A 1 195 ? -20.980 -6.764 11.786 1.00 97.69 195 LYS A CA 1
ATOM 1606 C C . LYS A 1 195 ? -19.493 -6.976 12.063 1.00 97.69 195 LYS A C 1
ATOM 1608 O O . LYS A 1 195 ? -19.111 -7.184 13.215 1.00 97.69 195 LYS A O 1
ATOM 1613 N N . ALA A 1 196 ? -18.652 -6.937 11.027 1.00 97.75 196 ALA A N 1
ATOM 1614 C CA . ALA A 1 196 ? -17.210 -7.090 11.205 1.00 97.75 196 ALA A CA 1
ATOM 1615 C C . ALA A 1 196 ? -16.612 -5.907 11.980 1.00 97.75 196 ALA A C 1
ATOM 1617 O O . ALA A 1 196 ? -15.757 -6.103 12.846 1.00 97.75 196 ALA A O 1
ATOM 1618 N N . SER A 1 197 ? -17.105 -4.695 11.712 1.00 98.25 197 SER A N 1
ATOM 1619 C CA . SER A 1 197 ? -16.683 -3.481 12.402 1.00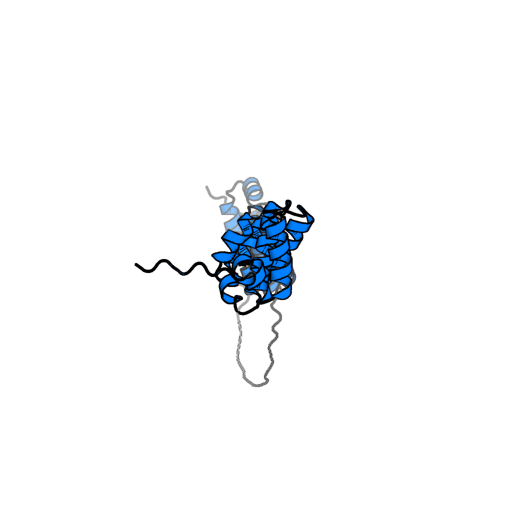 98.25 197 SER A CA 1
ATOM 1620 C C . SER A 1 197 ? -16.926 -3.564 13.911 1.00 98.25 197 SER A C 1
ATOM 1622 O O . SER A 1 197 ? -15.988 -3.389 14.685 1.00 98.25 197 SER A O 1
ATOM 1624 N N . VAL A 1 198 ? -18.134 -3.940 14.346 1.00 98.06 198 VAL A N 1
ATOM 1625 C CA . VAL A 1 198 ? -18.497 -4.081 15.767 1.00 98.06 198 VAL A CA 1
ATOM 1626 C C . VAL A 1 198 ? -17.645 -5.130 16.476 1.00 98.06 198 VAL A C 1
ATOM 1628 O O . VAL A 1 198 ? -17.198 -4.888 17.598 1.00 98.06 198 VAL A O 1
ATOM 1631 N N . ILE A 1 199 ? -17.393 -6.279 15.838 1.00 98.06 199 ILE A N 1
ATOM 1632 C CA . ILE A 1 199 ? -16.554 -7.343 16.414 1.00 98.06 199 ILE A CA 1
ATOM 1633 C C . ILE A 1 199 ? -15.154 -6.801 16.718 1.00 98.06 199 ILE A C 1
ATOM 1635 O O . ILE A 1 199 ? -14.671 -6.920 17.845 1.00 98.06 199 ILE A O 1
ATOM 1639 N N . HIS A 1 200 ? -14.520 -6.168 15.731 1.00 98.25 200 HIS A N 1
ATOM 1640 C CA . HIS A 1 200 ? -13.178 -5.622 15.902 1.00 98.25 200 HIS A CA 1
ATOM 1641 C C . HIS A 1 200 ? -13.156 -4.408 16.834 1.00 98.25 200 HIS A C 1
ATOM 1643 O O . HIS A 1 200 ? -12.221 -4.268 17.615 1.00 98.25 200 HIS A O 1
ATOM 1649 N N . LEU A 1 201 ? -14.191 -3.567 16.825 1.00 98.19 201 LEU A N 1
ATOM 1650 C CA . LEU A 1 201 ? -14.277 -2.405 17.704 1.00 98.19 201 LEU A CA 1
ATOM 1651 C C . LEU A 1 201 ? -14.391 -2.825 19.173 1.00 98.19 201 LEU A C 1
ATOM 1653 O O . LEU A 1 201 ? -13.673 -2.289 20.014 1.00 98.19 201 LEU A O 1
ATOM 1657 N N . ARG A 1 202 ? -15.239 -3.816 19.488 1.00 98.06 202 ARG A N 1
ATOM 1658 C CA . ARG A 1 202 ? -15.334 -4.382 20.846 1.00 98.06 202 ARG A CA 1
ATOM 1659 C C . ARG A 1 202 ? -13.987 -4.932 21.300 1.00 98.06 202 ARG A C 1
ATOM 1661 O O . ARG A 1 202 ? -13.544 -4.601 22.393 1.00 98.06 202 ARG A O 1
ATOM 1668 N N . GLN A 1 203 ? -13.322 -5.699 20.437 1.00 97.94 203 GLN A N 1
ATOM 1669 C CA . GLN A 1 203 ? -12.006 -6.255 20.736 1.00 97.94 203 GLN A CA 1
ATOM 1670 C C . GLN A 1 203 ? -10.954 -5.154 20.955 1.00 97.94 203 GLN A C 1
ATOM 1672 O O . GLN A 1 203 ? -10.156 -5.244 21.882 1.00 97.94 203 GLN A O 1
ATOM 1677 N N . ALA A 1 204 ? -10.947 -4.102 20.134 1.00 97.94 204 ALA A N 1
ATOM 1678 C CA . ALA A 1 204 ? -10.019 -2.985 20.288 1.00 97.94 204 ALA A CA 1
ATOM 1679 C C . ALA A 1 204 ? -10.235 -2.238 21.612 1.00 97.94 204 ALA A C 1
ATOM 1681 O O . ALA A 1 204 ? -9.263 -1.896 22.277 1.00 97.94 204 ALA A O 1
ATOM 1682 N N . ILE A 1 205 ? -11.493 -2.032 22.012 1.00 97.75 205 ILE A N 1
ATOM 1683 C CA . ILE A 1 205 ? -11.862 -1.392 23.284 1.00 97.75 205 ILE A CA 1
ATOM 1684 C C . ILE A 1 205 ? -11.517 -2.277 24.490 1.00 97.75 205 ILE A C 1
ATOM 1686 O O . ILE A 1 205 ? -11.148 -1.760 25.540 1.00 97.75 205 ILE A O 1
ATOM 1690 N N . GLU A 1 206 ? -11.643 -3.599 24.360 1.00 97.62 206 GLU A N 1
ATOM 1691 C CA . GLU A 1 206 ? -11.235 -4.553 25.399 1.00 97.62 206 GLU A CA 1
ATOM 1692 C C . GLU A 1 206 ? -9.714 -4.550 25.603 1.00 97.62 206 GLU A C 1
ATOM 1694 O O . GLU A 1 206 ? -9.242 -4.627 26.735 1.00 97.62 206 GLU A O 1
ATOM 1699 N N . LEU A 1 207 ? -8.948 -4.439 24.513 1.00 96.94 207 LEU A N 1
ATOM 1700 C CA . LEU A 1 207 ? -7.487 -4.348 24.561 1.00 96.94 207 LEU A CA 1
ATOM 1701 C C . LEU A 1 207 ? -7.006 -2.989 25.085 1.00 96.94 207 LEU A C 1
ATOM 1703 O O . LEU A 1 207 ? -6.020 -2.937 25.816 1.00 96.94 207 LEU A O 1
ATOM 1707 N N . ASP A 1 208 ? -7.681 -1.909 24.694 1.00 97.25 208 ASP A N 1
ATOM 1708 C CA . ASP A 1 208 ? -7.392 -0.545 25.125 1.00 97.25 208 ASP A CA 1
ATOM 1709 C C . ASP A 1 208 ? -8.663 0.319 25.085 1.00 97.25 208 ASP A C 1
ATOM 1711 O O . ASP A 1 208 ? -9.223 0.613 24.023 1.00 97.25 208 ASP A O 1
ATOM 1715 N N . GLY A 1 209 ? -9.105 0.753 26.267 1.00 95.94 209 GLY A N 1
ATOM 1716 C CA . GLY A 1 209 ? -10.324 1.534 26.445 1.00 95.94 209 GLY A CA 1
ATOM 1717 C C . GLY A 1 209 ? -10.295 2.913 25.780 1.00 95.94 209 GLY A C 1
ATOM 1718 O O . GLY A 1 209 ? -11.368 3.438 25.462 1.00 95.94 209 GLY A O 1
ATOM 1719 N N . GLU A 1 210 ? -9.114 3.485 25.510 1.00 95.62 210 GLU A N 1
ATOM 1720 C CA . GLU A 1 210 ? -8.984 4.781 24.825 1.00 95.62 210 GLU A CA 1
ATOM 1721 C C . GLU A 1 210 ? -9.553 4.734 23.400 1.00 95.62 210 GLU A C 1
ATOM 1723 O O . GLU A 1 210 ? -10.131 5.719 22.928 1.00 95.62 210 GLU A O 1
ATOM 1728 N N . ASN A 1 211 ? -9.534 3.559 22.757 1.00 96.31 211 ASN A N 1
ATOM 1729 C CA . ASN A 1 211 ? -10.135 3.350 21.437 1.00 96.31 211 ASN A CA 1
ATOM 1730 C C . ASN A 1 211 ? -11.624 3.704 21.400 1.00 96.31 211 ASN A C 1
ATOM 1732 O O . ASN A 1 211 ? -12.134 4.107 20.356 1.00 96.31 211 ASN A O 1
ATOM 1736 N N . ARG A 1 212 ? -12.339 3.602 22.530 1.00 96.50 212 ARG A N 1
ATOM 1737 C CA . ARG A 1 212 ? -13.745 4.019 22.598 1.00 96.50 212 ARG A CA 1
ATOM 1738 C C . ARG A 1 212 ? -13.878 5.526 22.416 1.00 96.50 212 ARG A C 1
ATOM 1740 O O . ARG A 1 212 ? -14.804 5.979 21.751 1.00 96.50 212 ARG A O 1
ATOM 1747 N N . VAL A 1 213 ? -12.985 6.300 23.028 1.00 95.12 213 VAL A N 1
ATOM 1748 C CA . VAL A 1 213 ? -12.995 7.764 22.936 1.00 95.12 213 VAL A CA 1
ATOM 1749 C C . VAL A 1 213 ? -12.636 8.196 21.519 1.00 95.12 213 VAL A C 1
ATOM 1751 O O . VAL A 1 213 ? -13.322 9.054 20.971 1.00 95.12 213 VAL A O 1
ATOM 1754 N N . LEU A 1 214 ? -11.639 7.552 20.904 1.00 94.81 214 LEU A N 1
ATOM 1755 C CA . LEU A 1 214 ? -11.281 7.786 19.502 1.00 94.81 214 LEU A CA 1
ATOM 1756 C C . LEU A 1 214 ? -12.458 7.483 18.569 1.00 94.81 214 LEU A C 1
ATOM 1758 O O . LEU A 1 214 ? -12.886 8.357 17.819 1.00 94.81 214 LEU A O 1
ATOM 1762 N N . ALA A 1 215 ? -13.070 6.304 18.705 1.00 96.06 215 ALA A N 1
ATOM 1763 C CA . ALA A 1 215 ? -14.170 5.872 17.848 1.00 96.06 215 ALA A CA 1
ATOM 1764 C C . ALA A 1 215 ? -15.396 6.802 17.898 1.00 96.06 215 ALA A C 1
ATOM 1766 O O . ALA A 1 215 ? -16.108 6.955 16.909 1.00 96.06 215 ALA A O 1
ATOM 1767 N N . ARG A 1 216 ? -15.653 7.452 19.042 1.00 95.56 216 ARG A N 1
ATOM 1768 C CA . ARG A 1 216 ? -16.737 8.440 19.182 1.00 95.56 216 ARG A CA 1
ATOM 1769 C C . ARG A 1 216 ? -16.524 9.703 18.342 1.00 95.56 216 ARG A C 1
ATOM 1771 O O . ARG A 1 216 ? -17.488 10.430 18.136 1.00 95.56 216 ARG A O 1
ATOM 1778 N N . ASN A 1 217 ? -15.305 9.965 17.882 1.00 93.94 217 ASN A N 1
ATOM 1779 C CA . ASN A 1 217 ? -14.972 11.136 17.073 1.00 93.94 217 ASN A CA 1
ATOM 1780 C C . ASN A 1 217 ? -14.787 10.807 15.582 1.00 93.94 217 ASN A C 1
ATOM 1782 O O . ASN A 1 217 ? -14.658 11.730 14.783 1.00 93.94 217 ASN A O 1
ATOM 1786 N N . GLU A 1 218 ? -14.787 9.528 15.191 1.00 94.50 218 GLU A N 1
ATOM 1787 C CA . GLU A 1 218 ? -14.601 9.138 13.788 1.00 94.50 218 GLU A CA 1
ATOM 1788 C C . GLU A 1 218 ? -15.897 9.196 12.991 1.00 94.50 218 GLU A C 1
ATOM 1790 O O . GLU A 1 218 ? -16.942 8.690 13.414 1.00 94.50 218 GLU A O 1
ATOM 1795 N N . THR A 1 219 ? -15.805 9.726 11.775 1.00 93.69 219 THR A N 1
ATOM 1796 C CA . THR A 1 219 ? -16.970 9.933 10.906 1.00 93.69 219 THR A CA 1
ATOM 1797 C C . THR A 1 219 ? -17.623 8.608 10.516 1.00 93.69 219 THR A C 1
ATOM 1799 O O . THR A 1 219 ? -18.848 8.500 10.535 1.00 93.69 219 THR A O 1
ATOM 1802 N N . GLU A 1 220 ? -16.825 7.580 10.226 1.00 93.69 220 GLU A N 1
ATOM 1803 C CA . GLU A 1 220 ? -17.295 6.252 9.827 1.00 93.69 220 GLU A CA 1
ATOM 1804 C C . GLU A 1 220 ? -18.145 5.601 10.924 1.00 93.69 220 GLU A C 1
ATOM 1806 O O . GLU A 1 220 ? -19.177 5.000 10.638 1.00 93.69 220 GLU A O 1
ATOM 1811 N N . PHE A 1 221 ? -17.755 5.751 12.192 1.00 96.06 221 PHE A N 1
ATOM 1812 C CA . PHE A 1 221 ? -18.531 5.223 13.313 1.00 96.06 221 PHE A CA 1
ATOM 1813 C C . PHE A 1 221 ? -19.757 6.080 13.627 1.00 96.06 221 PHE A C 1
ATOM 1815 O O . PHE A 1 221 ? -20.815 5.527 13.933 1.00 96.06 221 PHE A O 1
ATOM 1822 N N . GLN A 1 222 ? -19.649 7.409 13.513 1.00 94.81 222 GLN A N 1
ATOM 1823 C CA . GLN A 1 222 ? -20.796 8.303 13.691 1.00 94.81 222 GLN A CA 1
ATOM 1824 C C . GLN A 1 222 ? -21.895 8.039 12.653 1.00 94.81 222 GLN A C 1
ATOM 1826 O O . GLN A 1 222 ? -23.077 8.033 12.997 1.00 94.81 222 GLN A O 1
ATOM 1831 N N . ALA A 1 223 ? -21.514 7.746 11.407 1.00 93.88 223 ALA A N 1
ATOM 1832 C CA . ALA A 1 223 ? -22.446 7.394 10.339 1.00 93.88 223 ALA A CA 1
ATOM 1833 C C . ALA A 1 223 ? -23.229 6.098 10.620 1.00 93.88 223 ALA A C 1
ATOM 1835 O O . ALA A 1 223 ? -24.327 5.927 10.105 1.00 93.88 223 ALA A O 1
ATOM 1836 N N . MET A 1 224 ? -22.702 5.209 11.469 1.00 94.50 224 MET A N 1
ATOM 1837 C CA . MET A 1 224 ? -23.318 3.920 11.800 1.00 94.50 224 MET A CA 1
ATOM 1838 C C . MET A 1 224 ? -24.106 3.927 13.121 1.00 94.50 224 MET A C 1
ATOM 1840 O O . MET A 1 224 ? -24.533 2.867 13.578 1.00 94.50 224 MET A O 1
ATOM 1844 N N . LEU A 1 225 ? -24.325 5.083 13.763 1.00 93.25 225 LEU A N 1
ATOM 1845 C CA . LEU A 1 225 ? -25.041 5.149 15.051 1.00 93.25 225 LEU A CA 1
ATOM 1846 C C . LEU A 1 225 ? -26.517 4.741 14.986 1.00 93.25 225 LEU A C 1
ATOM 1848 O O . LEU A 1 225 ? -27.121 4.487 16.031 1.00 93.25 225 LEU A O 1
ATOM 1852 N N . GLU A 1 226 ? -27.089 4.646 13.786 1.00 92.12 226 GLU A N 1
ATOM 1853 C CA . GLU A 1 226 ? -28.411 4.051 13.574 1.00 92.12 226 GLU A CA 1
ATOM 1854 C C . GLU A 1 226 ? -28.449 2.555 13.922 1.00 92.12 226 GLU A C 1
ATOM 1856 O O . GLU A 1 226 ? -29.503 2.034 14.290 1.00 92.12 226 GLU A O 1
ATOM 1861 N N . HIS A 1 227 ? -27.300 1.872 13.889 1.00 94.25 227 HIS A N 1
ATOM 1862 C CA . HIS A 1 227 ? -27.183 0.478 14.290 1.00 94.25 227 HIS A CA 1
ATOM 1863 C C . HIS A 1 227 ? -27.079 0.364 15.822 1.00 94.25 227 HIS A C 1
ATOM 1865 O O . HIS A 1 227 ? -26.098 0.833 16.415 1.00 94.25 227 HIS A O 1
ATOM 1871 N N . PRO A 1 228 ? -28.042 -0.301 16.498 1.00 93.31 228 PRO A N 1
ATOM 1872 C CA . PRO A 1 228 ? -28.070 -0.377 17.962 1.00 93.31 228 PRO A CA 1
ATOM 1873 C C . PRO A 1 228 ? -26.795 -0.971 18.565 1.00 93.31 228 PRO A C 1
ATOM 1875 O O . PRO A 1 228 ? -26.323 -0.505 19.598 1.00 93.31 228 PRO A O 1
ATOM 1878 N N . GLU A 1 229 ? -26.219 -1.955 17.882 1.00 93.81 229 GLU A N 1
ATOM 1879 C CA . GLU A 1 229 ? -24.980 -2.639 18.246 1.00 93.81 229 GLU A CA 1
ATOM 1880 C C . GLU A 1 229 ? -23.752 -1.720 18.244 1.00 93.81 229 GLU A C 1
ATOM 1882 O O . GLU A 1 229 ? -22.915 -1.833 19.137 1.00 93.81 229 GLU A O 1
ATOM 1887 N N . VAL A 1 230 ? -23.659 -0.762 17.317 1.00 94.62 230 VAL A N 1
ATOM 1888 C CA . VAL A 1 230 ? -22.589 0.251 17.313 1.00 94.62 230 VAL A CA 1
ATOM 1889 C C . VAL A 1 230 ? -22.805 1.240 18.457 1.00 94.62 230 VAL A C 1
ATOM 1891 O O . VAL A 1 230 ? -21.873 1.558 19.199 1.00 94.62 230 VAL A O 1
ATOM 1894 N N . ARG A 1 231 ? -24.052 1.685 18.658 1.00 95.00 231 ARG A N 1
ATOM 1895 C CA . ARG A 1 231 ? -24.407 2.618 19.735 1.00 95.00 231 ARG A CA 1
ATOM 1896 C C . ARG A 1 231 ? -24.123 2.041 21.121 1.00 95.00 231 ARG A C 1
ATOM 1898 O O . ARG A 1 231 ? -23.611 2.763 21.968 1.00 95.00 231 ARG A O 1
ATOM 1905 N N . GLU A 1 232 ? -24.420 0.767 21.350 1.00 94.19 232 GLU A N 1
ATOM 1906 C CA . GLU A 1 232 ? -24.129 0.069 22.609 1.00 94.19 232 GLU A CA 1
ATOM 1907 C C . GLU A 1 232 ? -22.618 0.005 22.879 1.00 94.19 232 GLU A C 1
ATOM 1909 O O . GLU A 1 232 ? -22.161 0.289 23.988 1.00 94.19 232 GLU A O 1
ATOM 1914 N N . VAL A 1 233 ? -21.823 -0.297 21.848 1.00 95.19 233 VAL A N 1
ATOM 1915 C CA . VAL A 1 233 ? -20.358 -0.343 21.960 1.00 95.19 233 VAL A CA 1
ATOM 1916 C C . VAL A 1 233 ? -19.768 1.030 22.236 1.00 95.19 233 VAL A C 1
ATOM 1918 O O . VAL A 1 233 ? -18.828 1.148 23.018 1.00 95.19 233 VAL A O 1
ATOM 1921 N N . LEU A 1 234 ? -20.301 2.090 21.637 1.00 94.81 234 LEU A N 1
ATOM 1922 C CA . LEU A 1 234 ? -19.743 3.429 21.809 1.00 94.81 234 LEU A CA 1
ATOM 1923 C C . LEU A 1 234 ? -20.289 4.150 23.037 1.00 94.81 234 LEU A C 1
ATOM 1925 O O . LEU A 1 234 ? -19.533 4.849 23.708 1.00 94.81 234 LEU A O 1
ATOM 1929 N N . TYR A 1 235 ? -21.557 3.962 23.388 1.00 93.75 235 TYR A N 1
ATOM 1930 C CA . TYR A 1 235 ? -22.255 4.693 24.448 1.00 93.75 235 TYR A CA 1
ATOM 1931 C C . TYR A 1 235 ? -23.039 3.744 25.373 1.00 93.75 235 TYR A C 1
ATOM 1933 O O . TYR A 1 235 ? -24.263 3.860 25.464 1.00 93.75 235 TYR A O 1
ATOM 1941 N N . PRO A 1 236 ? -22.361 2.836 26.101 1.00 89.19 236 PRO A N 1
ATOM 1942 C CA . PRO A 1 236 ? -23.035 1.892 26.996 1.00 89.19 236 PRO A CA 1
ATOM 1943 C C . PRO A 1 236 ? -23.831 2.609 28.099 1.00 89.19 236 PRO A C 1
ATOM 1945 O O . PRO A 1 236 ? -24.921 2.172 28.449 1.00 89.19 236 PRO A O 1
ATOM 1948 N N . GLU A 1 237 ? -23.355 3.771 28.559 1.00 84.25 237 GLU A N 1
ATOM 1949 C CA . GLU A 1 237 ? -24.027 4.596 29.578 1.00 84.25 237 GLU A CA 1
ATOM 1950 C C . GLU A 1 237 ? -25.427 5.061 29.148 1.00 84.25 237 GLU A C 1
ATOM 1952 O O . GLU A 1 237 ? -26.339 5.176 29.961 1.00 84.25 237 GLU A O 1
ATOM 1957 N N . ARG A 1 238 ? -25.631 5.295 27.843 1.00 71.06 238 ARG A N 1
ATOM 1958 C CA . ARG A 1 238 ? -26.935 5.712 27.301 1.00 71.06 238 ARG A CA 1
ATOM 1959 C C . ARG A 1 238 ? -27.911 4.545 27.156 1.00 71.06 238 ARG A C 1
ATOM 1961 O O . ARG A 1 238 ? -29.111 4.770 27.067 1.00 71.06 238 ARG A O 1
ATOM 1968 N N . ALA A 1 239 ? -27.414 3.309 27.125 1.00 60.09 239 ALA A N 1
ATOM 1969 C CA . ALA A 1 239 ? -28.253 2.114 27.075 1.00 60.09 239 ALA A CA 1
ATOM 1970 C C . ALA A 1 239 ? -28.819 1.740 28.461 1.00 60.09 239 ALA A C 1
ATOM 1972 O O . ALA A 1 239 ? -29.842 1.064 28.531 1.00 60.09 239 ALA A O 1
ATOM 1973 N N . GLY A 1 240 ? -28.181 2.200 29.546 1.00 56.81 240 GLY A N 1
ATOM 1974 C CA . GLY A 1 240 ? -28.547 1.898 30.936 1.00 56.81 240 GLY A CA 1
ATOM 1975 C C . GLY A 1 240 ? -29.535 2.862 31.606 1.00 56.81 240 GLY A C 1
ATOM 1976 O O . GLY A 1 240 ? -29.895 2.631 32.754 1.00 56.81 240 GLY A O 1
ATOM 1977 N N . GLY A 1 241 ? -29.998 3.916 30.922 1.00 49.28 241 GLY A N 1
ATOM 1978 C CA . GLY A 1 241 ? -31.025 4.812 31.460 1.00 49.28 241 GLY A CA 1
ATOM 1979 C C . GLY A 1 241 ? -30.544 5.740 32.579 1.00 49.28 241 GLY A C 1
ATOM 1980 O O . GLY A 1 241 ? -31.141 5.779 33.647 1.00 49.28 241 GLY A O 1
ATOM 1981 N N . THR A 1 242 ? -29.520 6.550 32.317 1.00 47.41 242 THR A N 1
ATOM 1982 C CA . THR A 1 242 ? -29.347 7.837 33.007 1.00 47.41 242 THR A CA 1
ATOM 1983 C C . THR A 1 242 ? -28.936 8.874 31.973 1.00 47.41 242 THR A C 1
ATOM 1985 O O . THR A 1 242 ? -27.751 9.020 31.686 1.00 47.41 242 THR A O 1
ATOM 1988 N N . ASP A 1 243 ? -29.909 9.559 31.371 1.00 44.22 243 ASP A N 1
ATOM 1989 C CA . ASP A 1 243 ? -29.647 10.766 30.587 1.00 44.22 243 ASP A CA 1
ATOM 1990 C C . ASP A 1 243 ? -29.086 11.842 31.530 1.00 44.22 243 ASP A C 1
ATOM 1992 O O . ASP A 1 243 ? -29.819 12.320 32.402 1.00 44.22 243 ASP A O 1
ATOM 1996 N N . PRO A 1 244 ? -27.826 12.289 31.387 1.00 45.72 244 PRO A N 1
ATOM 1997 C CA . PRO A 1 244 ? -27.469 13.593 31.895 1.00 45.72 244 PRO A CA 1
ATOM 1998 C C . PRO A 1 244 ? -28.032 14.590 30.883 1.00 45.72 244 PRO A C 1
ATOM 2000 O O . PRO A 1 244 ? -27.537 14.696 29.757 1.00 45.72 244 PRO A O 1
ATOM 2003 N N . HIS A 1 245 ? -29.099 15.290 31.268 1.00 46.50 245 HIS A N 1
ATOM 2004 C CA . HIS A 1 245 ? -29.550 16.480 30.554 1.00 46.50 245 HIS A CA 1
ATOM 2005 C C . HIS A 1 245 ? -28.339 17.354 30.181 1.00 46.50 245 HIS A C 1
ATOM 2007 O O . HIS A 1 245 ? -27.468 17.567 31.032 1.00 46.50 245 HIS A O 1
ATOM 2013 N N . PRO A 1 246 ? -28.259 17.891 28.949 1.00 44.00 246 PRO A N 1
ATOM 2014 C CA . PRO A 1 246 ? -27.285 18.936 28.675 1.00 44.00 246 PRO A CA 1
ATOM 2015 C C . PRO A 1 246 ? -27.578 20.117 29.617 1.00 44.00 246 PRO A C 1
ATOM 2017 O O . PRO A 1 246 ? -28.753 20.462 29.788 1.00 44.00 246 PRO A O 1
ATOM 2020 N N . PRO A 1 247 ? -26.566 20.725 30.264 1.00 41.00 247 PRO A N 1
ATOM 2021 C CA . PRO A 1 247 ? -26.804 21.904 31.076 1.00 41.00 247 PRO A CA 1
ATOM 2022 C C . PRO A 1 247 ? -27.323 23.016 30.166 1.00 41.00 247 PRO A C 1
ATOM 2024 O O . PRO A 1 247 ? -26.641 23.454 29.241 1.00 41.00 247 PRO A O 1
ATOM 2027 N N . SER A 1 248 ? -28.555 23.443 30.423 1.00 46.47 248 SER A N 1
ATOM 2028 C CA . SER A 1 248 ? -29.096 24.683 29.887 1.00 46.47 248 SER A CA 1
ATOM 2029 C C . SER A 1 248 ? -28.288 25.843 30.457 1.00 46.47 248 SER A C 1
ATOM 2031 O O . SER A 1 248 ? -28.389 26.095 31.659 1.00 46.47 248 SER A O 1
ATOM 2033 N N . SER A 1 249 ? -27.506 26.528 29.622 1.00 50.69 249 SER A N 1
ATOM 2034 C CA . SER A 1 249 ? -27.254 27.984 29.619 1.00 50.69 249 SER A CA 1
ATOM 2035 C C . SER A 1 249 ? -26.272 28.338 28.509 1.00 50.69 249 SER A C 1
ATOM 2037 O O . SER A 1 249 ? -25.170 27.750 28.501 1.00 50.69 249 SER A O 1
#

pLDDT: mean 82.21, std 19.34, range [28.88, 98.56]

Secondary structure (DSSP, 8-state):
------HHHHHHHHHHTTTS-HHHHHHHHTS-HHHHHHHHHHHHHHTGGG-------------------PPPHHHHHHHHHHHHHHHHHHHHHHHTT-HHHHHHHHHHHHHH-TT-HHHHHHHHHHHHHHHHHHS--PPPP-SHHHHHHHHHHHHHTT-HHHHHHHHHHHHHHSTT-HHHHHHHHHHHHHTT-HHHHHHHHHHHHHH-THHHHHHTT-HHHHHTTTSHHHHHHH-HHHHTT--------